Protein AF-A0AAW0UMK1-F1 (afdb_monomer)

Sequence (318 aa):
MIADVIRTCLGPRSMLKMLMDPMGGVVMTKDGNAILREITVQHPAAKHMIEIARTQDEEVGDGTSSVVILAGEMLAVAEQYLEQNMHLLIIIQAYRQALDHALEALKDTLRYLGSWATLRGLWEGWGGMERGCWRGKLQDTPADPLELPQIPGGAIEESCVLDGIMINKDVTHAKMSRKVDNPRIILLDCPLEYKKDESQTSVEMTAETDFTGLLQMEEEHVKELCADILALRSDVVITEKGVSDLAQHYLVKAGVTCLRRVKKSDNNRLARACGATICN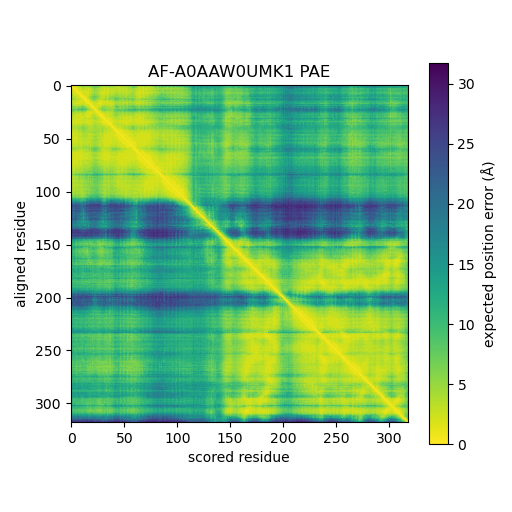HSEELKDSDVGTQAGLFKVKKIGDEYFTFITKCQDPKA

Solvent-accessible surface area (backbone atoms only — not comparable to full-atom values): 18330 Å² total; per-residue (Å²): 113,75,33,64,76,44,52,56,31,55,67,97,84,39,46,74,43,79,44,72,45,98,86,71,49,77,50,76,46,52,53,35,42,66,55,51,69,72,52,90,73,86,54,66,74,55,49,53,47,46,48,54,16,48,54,32,40,75,77,68,65,56,61,25,42,57,54,33,36,50,55,44,50,54,53,58,60,49,46,63,46,48,76,70,68,50,58,67,71,59,55,53,52,49,52,52,54,51,48,54,53,51,54,52,53,47,58,77,67,55,72,82,72,86,41,73,76,65,48,39,65,60,49,68,73,42,55,76,47,62,48,54,64,50,71,76,58,86,54,101,60,86,79,67,82,79,85,81,84,83,70,90,75,89,57,80,86,71,64,72,69,67,55,44,51,77,43,90,44,57,66,77,50,92,86,35,64,54,62,39,76,58,35,32,34,40,41,32,64,35,51,50,47,81,77,77,72,90,62,91,78,79,81,84,82,86,53,81,65,54,60,57,51,52,54,50,51,48,54,48,51,36,49,50,52,49,46,47,52,53,74,66,66,47,41,32,39,41,20,45,28,59,66,32,72,68,40,51,53,55,34,44,76,73,61,28,25,44,37,59,58,44,53,68,73,56,51,56,35,47,22,54,23,20,60,20,46,76,35,67,50,58,88,74,68,50,81,80,30,46,8,66,37,28,42,32,38,37,57,46,75,56,88,94,46,41,32,30,36,43,31,57,24,78,43,53,78,83

Foldseek 3Di:
DLLVVLVQLDDPNRDWDWDAAPVGDTDTDSQLLVVLVRDDDDDPVSVVLSVQLVVCCVPPVDCSSVRSNVVVVLVVVVVVVVVVVDDPVVSVVVVVVVVVVVVVVVVVVDDPPVDPVSCVVVLVVDDPAVNVVCVQPPDPDDQDDDDDDDDPDDDPVPDHDFLFDKDQFDWPDPLADQKDFQFWEAAEQDELFDDDDPPPPDDDDDDPVVVVVVVVVRLVSSVVLLVLVVVLVGQEYEYLAYHDPSNVVSCSVSNHTYTHNTHPVRSVRCCVQQVADYYHGSVPDDNNRIRRQFGMWHWDDDDNTIMITGGRGPRSSD

Secondary structure (DSSP, 8-state):
-HHHHHHTTSSTTPPPEEEE-TTS-EEEE--HHHHHHHS----HHHHHHHHHHHHHHHHTSS-HHHHHHHHHHHHHHHHHHHHTT--HHHHHHHHHHHHHHHHHHHHHH-----SHHHHHHHHHHS-HHHHHHHHT--SSS--PPPP----SSS-GGG----SEEEES---SSTTS-SEEES--EEEESS-BS-PPPSS-------SHHHHHHHHHHHHHHHHHHHHHHHHTT-SEEEESS-B-HHHHHHHHHHT-EEE-S--HHHHHHHHHHHTPPEESSSTT--TTSSB----EEEEEEETTEEEEEEE--S-TT-

Structure (mmCIF, N/CA/C/O backbone):
data_AF-A0AAW0UMK1-F1
#
_entry.id   AF-A0AAW0UMK1-F1
#
loop_
_atom_site.group_PDB
_atom_site.id
_atom_site.type_symbol
_atom_site.label_atom_id
_atom_site.label_alt_id
_atom_site.label_comp_id
_atom_site.label_asym_id
_atom_site.label_entity_id
_atom_site.label_seq_id
_atom_site.pdbx_PDB_ins_code
_atom_site.Cartn_x
_atom_site.Cartn_y
_atom_site.Cartn_z
_atom_site.occupancy
_atom_site.B_iso_or_equiv
_atom_site.auth_seq_id
_atom_site.auth_comp_id
_atom_site.auth_asym_id
_atom_site.auth_atom_id
_atom_site.pdbx_PDB_model_num
ATOM 1 N N . MET A 1 1 ? 24.242 -9.362 -23.234 1.00 73.12 1 MET A N 1
ATOM 2 C CA . MET A 1 1 ? 23.977 -8.186 -22.367 1.00 73.12 1 MET A CA 1
ATOM 3 C C . MET A 1 1 ? 22.755 -8.444 -21.485 1.00 73.12 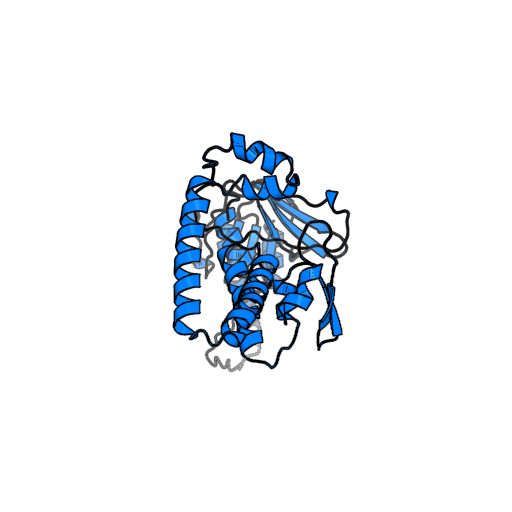1 MET A C 1
ATOM 5 O O . MET A 1 1 ? 21.947 -9.294 -21.828 1.00 73.12 1 MET A O 1
ATOM 9 N N . ILE A 1 2 ? 22.572 -7.712 -20.374 1.00 84.94 2 ILE A N 1
ATOM 10 C CA . ILE A 1 2 ? 21.335 -7.801 -19.558 1.00 84.94 2 ILE A CA 1
ATOM 11 C C . ILE A 1 2 ? 20.079 -7.511 -20.396 1.00 84.94 2 ILE A C 1
ATOM 13 O O . ILE A 1 2 ? 19.059 -8.171 -20.221 1.00 84.94 2 ILE A O 1
ATOM 17 N N . ALA A 1 3 ? 20.172 -6.567 -21.338 1.00 87.88 3 ALA A N 1
ATOM 18 C CA . ALA A 1 3 ? 19.076 -6.185 -22.227 1.00 87.88 3 ALA A CA 1
ATOM 19 C C . ALA A 1 3 ? 18.463 -7.372 -22.999 1.00 87.88 3 ALA A C 1
ATOM 21 O O . ALA A 1 3 ? 17.264 -7.377 -23.269 1.00 87.88 3 ALA A O 1
ATOM 22 N N . ASP A 1 4 ? 19.244 -8.414 -23.302 1.00 89.62 4 ASP A N 1
ATOM 23 C CA . ASP A 1 4 ? 18.756 -9.587 -24.036 1.00 89.62 4 ASP A CA 1
ATOM 24 C C . ASP A 1 4 ? 17.742 -10.407 -23.222 1.00 89.62 4 ASP A C 1
ATOM 26 O O . ASP A 1 4 ? 16.819 -10.992 -23.790 1.00 89.62 4 ASP A O 1
ATOM 30 N N . VAL A 1 5 ? 17.879 -10.421 -21.890 1.00 88.50 5 VAL A N 1
ATOM 31 C CA . VAL A 1 5 ? 17.021 -11.197 -20.977 1.00 88.50 5 VAL A CA 1
ATOM 32 C C . VAL A 1 5 ? 15.578 -10.693 -21.016 1.00 88.50 5 VAL A C 1
ATOM 34 O O . VAL A 1 5 ? 14.631 -11.486 -21.020 1.00 88.50 5 VAL A O 1
ATOM 37 N N . ILE A 1 6 ? 15.422 -9.371 -21.087 1.00 91.19 6 ILE A N 1
ATOM 38 C CA . ILE A 1 6 ? 14.132 -8.676 -21.081 1.00 91.19 6 ILE A CA 1
ATOM 39 C C . ILE A 1 6 ? 13.624 -8.333 -22.488 1.00 91.19 6 ILE A C 1
ATOM 41 O O . ILE A 1 6 ? 12.472 -7.933 -22.627 1.00 91.19 6 ILE A O 1
ATOM 45 N N . ARG A 1 7 ? 14.426 -8.520 -23.552 1.00 91.00 7 ARG A N 1
ATOM 46 C CA . ARG A 1 7 ? 14.023 -8.175 -24.931 1.00 91.00 7 ARG A CA 1
ATOM 47 C C . ARG A 1 7 ? 12.725 -8.865 -25.350 1.00 91.00 7 ARG A C 1
ATOM 49 O O . ARG A 1 7 ? 11.874 -8.255 -25.986 1.00 91.00 7 ARG A O 1
ATOM 56 N N . THR A 1 8 ? 12.533 -10.118 -24.942 1.00 91.38 8 THR A N 1
ATOM 57 C CA . THR A 1 8 ? 11.303 -10.882 -25.226 1.00 91.38 8 THR A CA 1
ATOM 58 C C . THR A 1 8 ? 10.080 -10.410 -24.431 1.00 91.38 8 THR A C 1
ATOM 60 O O . THR A 1 8 ? 8.976 -10.883 -24.686 1.00 91.38 8 THR A O 1
ATOM 63 N N . CYS A 1 9 ? 10.266 -9.535 -23.440 1.00 87.81 9 CYS A N 1
ATOM 64 C CA . CYS A 1 9 ? 9.200 -8.967 -22.613 1.00 87.81 9 CYS A CA 1
ATOM 65 C C . CYS A 1 9 ? 8.674 -7.636 -23.176 1.00 87.81 9 CYS A C 1
ATOM 67 O O . CYS A 1 9 ? 7.694 -7.101 -22.666 1.00 87.81 9 CYS A O 1
ATOM 69 N N . LEU A 1 10 ? 9.290 -7.105 -24.237 1.00 90.50 10 LEU A N 1
ATOM 70 C CA . LEU A 1 10 ? 8.873 -5.851 -24.852 1.00 90.50 10 LEU A CA 1
ATOM 71 C C . LEU A 1 10 ? 7.700 -6.057 -25.826 1.00 90.50 10 LEU A C 1
ATOM 73 O O . LEU A 1 10 ? 7.746 -6.909 -26.714 1.00 90.50 10 LEU A O 1
ATOM 77 N N . GLY A 1 11 ? 6.673 -5.214 -25.701 1.00 87.62 11 GLY A N 1
ATOM 78 C CA . GLY A 1 11 ? 5.562 -5.115 -26.651 1.00 87.62 11 GLY A CA 1
ATOM 79 C C . GLY A 1 11 ? 4.328 -5.974 -26.322 1.00 87.62 11 GLY A C 1
ATOM 80 O O . GLY A 1 11 ? 4.280 -6.672 -25.306 1.00 87.62 11 GLY A O 1
ATOM 81 N N . PRO A 1 12 ? 3.292 -5.929 -27.183 1.00 86.25 12 PRO A N 1
ATOM 82 C CA . PRO A 1 12 ? 1.992 -6.562 -26.926 1.00 86.25 12 PRO A CA 1
ATOM 83 C C . PRO A 1 12 ? 2.008 -8.093 -27.044 1.00 86.25 12 PRO A C 1
ATOM 85 O O . PRO A 1 12 ? 1.117 -8.757 -26.526 1.00 86.25 12 PRO A O 1
ATOM 88 N N . ARG A 1 13 ? 3.015 -8.665 -27.718 1.00 88.38 13 ARG A N 1
ATOM 89 C CA . ARG A 1 13 ? 3.253 -10.119 -27.814 1.00 88.38 13 ARG A CA 1
ATOM 90 C C . ARG A 1 13 ? 4.415 -10.559 -26.921 1.00 88.38 13 ARG A C 1
ATOM 92 O O . ARG A 1 13 ? 5.212 -11.411 -27.303 1.00 88.38 13 ARG A O 1
ATOM 99 N N . SER A 1 14 ? 4.541 -9.915 -25.769 1.00 90.25 14 SER A N 1
ATOM 100 C CA . SER A 1 14 ? 5.584 -10.207 -24.796 1.00 90.25 14 SER A CA 1
ATOM 101 C C . SER A 1 14 ? 5.394 -11.574 -24.145 1.00 90.25 14 SER A C 1
ATOM 103 O O . SER A 1 14 ? 4.278 -12.058 -23.953 1.00 90.25 14 SER A O 1
ATOM 105 N N . MET A 1 15 ? 6.516 -12.199 -23.803 1.00 90.75 15 MET A N 1
ATOM 106 C CA . MET A 1 15 ? 6.565 -13.458 -23.067 1.00 90.75 15 MET A CA 1
ATOM 107 C C . MET A 1 15 ? 6.667 -13.176 -21.566 1.00 90.75 15 MET A C 1
ATOM 109 O O . MET A 1 15 ? 7.439 -12.313 -21.149 1.00 90.75 15 MET A O 1
ATOM 113 N N . LEU A 1 16 ? 5.939 -13.941 -20.751 1.00 91.38 16 LEU A N 1
ATOM 114 C CA . LEU A 1 16 ? 6.091 -13.914 -19.296 1.00 91.38 16 LEU A CA 1
ATOM 115 C C . LEU A 1 16 ? 7.374 -14.639 -18.885 1.00 91.38 16 LEU A C 1
ATOM 117 O O . LEU A 1 16 ? 7.709 -15.693 -19.435 1.00 91.38 16 LEU A O 1
ATOM 121 N N . LYS A 1 17 ? 8.079 -14.093 -17.894 1.00 91.00 17 LYS A N 1
ATOM 122 C CA . LYS A 1 17 ? 9.220 -14.754 -17.262 1.00 91.00 17 LYS A CA 1
ATOM 123 C C . LYS A 1 17 ? 8.781 -15.314 -15.923 1.00 91.00 17 LYS A C 1
ATOM 125 O O . LYS A 1 17 ? 8.187 -14.600 -15.122 1.00 91.00 17 LYS A O 1
ATOM 130 N N . MET A 1 18 ? 9.072 -16.592 -15.714 1.00 92.75 18 MET A N 1
ATOM 131 C CA . MET A 1 18 ? 8.975 -17.238 -14.413 1.00 92.75 18 MET A CA 1
ATOM 132 C C . MET A 1 18 ? 10.363 -17.202 -13.779 1.00 92.75 18 MET A C 1
ATOM 134 O O . MET A 1 18 ? 11.325 -17.697 -14.367 1.00 92.75 18 MET A O 1
ATOM 138 N N . LEU A 1 19 ? 10.454 -16.581 -12.613 1.00 90.19 19 LEU A N 1
ATOM 139 C CA . LEU A 1 19 ? 11.661 -16.427 -11.818 1.00 90.19 19 LEU A CA 1
ATOM 140 C C . LEU A 1 19 ? 11.461 -17.166 -10.500 1.00 90.19 19 LEU A C 1
ATOM 142 O O . LEU A 1 19 ? 10.337 -17.270 -10.005 1.00 90.19 19 LEU A O 1
ATOM 146 N N . MET A 1 20 ? 12.549 -17.711 -9.972 1.00 88.31 20 MET A N 1
ATOM 147 C CA . MET A 1 20 ? 12.557 -18.395 -8.689 1.00 88.31 20 MET A CA 1
ATOM 148 C C . MET A 1 20 ? 13.447 -17.612 -7.739 1.00 88.31 20 MET A C 1
ATOM 150 O O . MET A 1 20 ? 14.633 -17.427 -8.020 1.00 88.31 20 MET A O 1
ATOM 154 N N . ASP A 1 21 ? 12.874 -17.184 -6.624 1.00 84.88 21 ASP A N 1
ATOM 155 C CA . ASP A 1 21 ? 13.602 -16.459 -5.597 1.00 84.88 21 ASP A CA 1
ATOM 156 C C . ASP A 1 21 ? 14.524 -17.420 -4.838 1.00 84.88 21 ASP A C 1
ATOM 158 O O . ASP A 1 21 ? 14.208 -18.607 -4.692 1.00 84.88 21 ASP A O 1
ATOM 162 N N . PRO A 1 22 ? 15.621 -16.926 -4.239 1.00 83.62 22 PRO A N 1
ATOM 163 C CA . PRO A 1 22 ? 16.488 -17.743 -3.389 1.00 83.62 22 PRO A CA 1
ATOM 164 C C . PRO A 1 22 ? 15.755 -18.397 -2.207 1.00 83.62 22 PRO A C 1
ATOM 166 O O . PRO A 1 22 ? 16.209 -19.410 -1.681 1.00 83.62 22 PRO A O 1
ATOM 169 N N . MET A 1 23 ? 14.620 -17.826 -1.787 1.00 87.44 23 MET A N 1
ATOM 170 C CA . MET A 1 23 ? 13.769 -18.354 -0.715 1.00 87.44 23 MET A CA 1
ATOM 171 C C . MET A 1 23 ? 12.723 -19.374 -1.206 1.00 87.44 23 MET A C 1
ATOM 173 O O . MET A 1 23 ? 11.918 -19.848 -0.409 1.00 87.44 23 MET A O 1
ATOM 177 N N . GLY A 1 24 ? 12.723 -19.720 -2.499 1.00 85.31 24 GLY A N 1
ATOM 178 C CA . GLY A 1 24 ? 11.797 -20.683 -3.103 1.00 85.31 24 GLY A CA 1
ATOM 179 C C . GLY A 1 24 ? 10.452 -20.100 -3.552 1.00 85.31 24 GLY A C 1
ATOM 180 O O . GLY A 1 24 ? 9.572 -20.858 -3.958 1.00 85.31 24 GLY A O 1
ATOM 181 N N . GLY A 1 25 ? 10.280 -18.775 -3.493 1.00 88.12 25 GLY A N 1
ATOM 182 C CA . GLY A 1 25 ? 9.147 -18.080 -4.107 1.00 88.12 25 GLY A CA 1
ATOM 183 C C . GLY A 1 25 ? 9.198 -18.173 -5.633 1.00 88.12 25 GLY A C 1
ATOM 184 O O . GLY A 1 25 ? 10.278 -18.258 -6.215 1.00 88.12 25 GLY A O 1
ATOM 185 N N . VAL A 1 26 ? 8.036 -18.182 -6.290 1.00 90.38 26 VAL A N 1
ATOM 186 C CA . VAL A 1 26 ? 7.943 -18.142 -7.756 1.00 90.38 26 VAL A CA 1
ATOM 187 C C . VAL A 1 26 ? 7.251 -16.850 -8.164 1.00 90.38 26 VAL A C 1
ATOM 189 O O . VAL A 1 26 ? 6.087 -16.637 -7.828 1.00 90.38 26 VAL A O 1
ATOM 192 N N . VAL A 1 27 ? 7.954 -16.012 -8.922 1.00 87.75 27 VAL A N 1
ATOM 193 C CA . VAL A 1 27 ? 7.432 -14.754 -9.460 1.00 87.75 27 VAL A CA 1
ATOM 194 C C . VAL A 1 27 ? 7.244 -14.909 -10.964 1.00 87.75 27 VAL A C 1
ATOM 196 O O . VAL A 1 27 ? 8.182 -15.223 -11.694 1.00 87.75 27 VAL A O 1
ATOM 199 N N . MET A 1 28 ? 6.022 -14.696 -11.451 1.00 90.38 28 MET A N 1
ATOM 200 C CA . MET A 1 28 ? 5.726 -14.657 -12.884 1.00 90.38 28 MET A CA 1
ATOM 201 C C . MET A 1 28 ? 5.341 -13.244 -13.290 1.00 90.38 28 MET A C 1
ATOM 203 O O . MET A 1 28 ? 4.296 -12.746 -12.879 1.00 90.38 28 MET A O 1
ATOM 207 N N . THR A 1 29 ? 6.161 -12.594 -14.111 1.00 90.19 29 THR A N 1
ATOM 208 C CA . THR A 1 29 ? 5.878 -11.225 -14.553 1.00 90.19 29 THR A CA 1
ATOM 209 C C . THR A 1 29 ? 6.433 -10.934 -15.945 1.00 90.19 29 THR A C 1
ATOM 211 O O . THR A 1 29 ? 7.299 -11.641 -16.466 1.00 90.19 29 THR A O 1
ATOM 214 N N . LYS A 1 30 ? 5.873 -9.897 -16.571 1.00 88.50 30 LYS A N 1
ATOM 215 C CA . LYS A 1 30 ? 6.373 -9.278 -17.807 1.00 88.50 30 LYS A CA 1
ATOM 216 C C . LYS A 1 30 ? 7.069 -7.943 -17.543 1.00 88.50 30 LYS A C 1
ATOM 218 O O . LYS A 1 30 ? 7.660 -7.396 -18.467 1.00 88.50 30 LYS A O 1
ATOM 223 N N . ASP A 1 31 ? 6.968 -7.408 -16.325 1.00 89.69 31 ASP A N 1
ATOM 224 C CA . ASP A 1 31 ? 7.603 -6.138 -15.988 1.00 89.69 31 ASP A CA 1
ATOM 225 C C . ASP A 1 31 ? 9.126 -6.302 -15.935 1.00 89.69 31 ASP A C 1
ATOM 227 O O . ASP A 1 31 ? 9.660 -7.133 -15.198 1.00 89.69 31 ASP A O 1
ATOM 231 N N . GLY A 1 32 ? 9.817 -5.493 -16.737 1.00 88.25 32 GLY A N 1
ATOM 232 C CA . GLY A 1 32 ? 11.267 -5.517 -16.855 1.00 88.25 32 GLY A CA 1
ATOM 233 C C . GLY A 1 32 ? 11.962 -5.151 -15.549 1.00 88.25 32 GLY A C 1
ATOM 234 O O . GLY A 1 32 ? 12.945 -5.795 -15.199 1.00 88.25 32 GLY A O 1
ATOM 235 N N . ASN A 1 33 ? 11.448 -4.172 -14.801 1.00 90.12 33 ASN A N 1
ATOM 236 C CA . ASN A 1 33 ? 12.055 -3.754 -13.536 1.00 90.12 33 ASN A CA 1
ATOM 237 C C . ASN A 1 33 ? 11.905 -4.845 -12.463 1.00 90.12 33 ASN A C 1
ATOM 239 O O . ASN A 1 33 ? 12.908 -5.230 -11.866 1.00 90.12 33 ASN A O 1
ATOM 243 N N . ALA A 1 34 ? 10.712 -5.427 -12.295 1.00 89.50 34 ALA A N 1
ATOM 244 C CA . ALA A 1 34 ? 10.519 -6.585 -11.419 1.00 89.50 34 ALA A CA 1
ATOM 245 C C . ALA A 1 34 ? 11.433 -7.768 -11.794 1.00 89.50 34 ALA A C 1
ATOM 247 O O . ALA A 1 34 ? 12.089 -8.331 -10.923 1.00 89.50 34 ALA A O 1
ATOM 248 N N . ILE A 1 35 ? 11.558 -8.103 -13.088 1.00 91.19 35 ILE A N 1
ATOM 249 C CA . ILE A 1 35 ? 12.456 -9.181 -13.545 1.00 91.19 35 ILE A CA 1
ATOM 250 C C . ILE A 1 35 ? 13.909 -8.896 -13.161 1.00 91.19 35 ILE A C 1
ATOM 252 O O . ILE A 1 35 ? 14.612 -9.774 -12.668 1.00 91.19 35 ILE A O 1
ATOM 256 N N . LEU A 1 36 ? 14.380 -7.676 -13.417 1.00 90.31 36 LEU A N 1
ATOM 257 C CA . LEU A 1 36 ? 15.773 -7.296 -13.197 1.00 90.31 36 LEU A CA 1
ATOM 258 C C . LEU A 1 36 ? 16.149 -7.198 -11.715 1.00 90.31 36 LEU A C 1
ATOM 260 O O . LEU A 1 36 ? 17.324 -7.369 -11.397 1.00 90.31 36 LEU A O 1
ATOM 264 N N . ARG A 1 37 ? 15.183 -6.949 -10.823 1.00 88.44 37 ARG A N 1
ATOM 265 C CA . ARG A 1 37 ? 15.403 -6.918 -9.368 1.00 88.44 37 ARG A CA 1
ATOM 266 C C . ARG A 1 37 ? 15.673 -8.303 -8.784 1.00 88.44 37 ARG A C 1
ATOM 268 O O . ARG A 1 37 ? 16.528 -8.413 -7.910 1.00 88.44 37 ARG A O 1
ATOM 275 N N . GLU A 1 38 ? 15.016 -9.339 -9.300 1.00 88.12 38 GLU A N 1
ATOM 276 C CA . GLU A 1 38 ? 15.211 -10.713 -8.810 1.00 88.12 38 GLU A CA 1
ATOM 277 C C . GLU A 1 38 ? 16.490 -11.372 -9.348 1.00 88.12 38 GLU A C 1
ATOM 279 O O . GLU A 1 38 ? 17.023 -12.319 -8.766 1.00 88.12 38 GLU A O 1
ATOM 284 N N . ILE A 1 39 ? 17.032 -10.880 -10.467 1.00 86.81 39 ILE A N 1
ATOM 285 C CA . ILE A 1 39 ? 18.253 -11.439 -11.051 1.00 86.81 39 ILE A CA 1
ATOM 286 C C . ILE A 1 39 ? 19.478 -10.921 -10.291 1.00 86.81 39 ILE A C 1
ATOM 288 O O . ILE A 1 39 ? 19.857 -9.753 -10.371 1.00 86.81 39 ILE A O 1
ATOM 292 N N . THR A 1 40 ? 20.199 -11.828 -9.633 1.00 86.31 40 THR A N 1
ATOM 293 C CA . THR A 1 40 ? 21.473 -11.501 -8.985 1.00 86.31 40 THR A CA 1
ATOM 294 C C . THR A 1 40 ? 22.581 -11.319 -10.023 1.00 86.31 40 THR A C 1
ATOM 296 O O . THR A 1 40 ? 23.060 -12.296 -10.606 1.00 86.31 40 THR A O 1
ATOM 299 N N . VAL A 1 41 ? 23.036 -10.082 -10.239 1.00 88.88 41 VAL A N 1
ATOM 300 C CA . VAL A 1 41 ? 24.123 -9.789 -11.187 1.00 88.88 41 VAL A CA 1
ATOM 301 C C . VAL A 1 41 ? 25.395 -9.319 -10.483 1.00 88.88 41 VAL A C 1
ATOM 303 O O . VAL A 1 41 ? 25.376 -8.419 -9.645 1.00 88.88 41 VAL A O 1
ATOM 306 N N . GLN A 1 42 ? 26.532 -9.910 -10.860 1.00 90.38 42 GLN A N 1
ATOM 307 C CA . GLN A 1 42 ? 27.846 -9.579 -10.294 1.00 90.38 42 GLN A CA 1
ATOM 308 C C . GLN A 1 42 ? 28.536 -8.410 -11.015 1.00 90.38 42 GLN A C 1
ATOM 310 O O . GLN A 1 42 ? 29.202 -7.594 -10.380 1.00 90.38 42 GLN A O 1
ATOM 315 N N . HIS A 1 43 ? 28.363 -8.298 -12.335 1.00 92.31 43 HIS A N 1
ATOM 316 C CA . HIS A 1 43 ? 29.111 -7.348 -13.160 1.00 92.31 43 HIS A CA 1
ATOM 317 C C . HIS A 1 43 ? 28.667 -5.879 -12.935 1.00 92.31 43 HIS A C 1
ATOM 319 O O . HIS A 1 43 ? 27.479 -5.586 -13.092 1.00 92.31 43 HIS A O 1
ATOM 325 N N . PRO A 1 44 ? 29.582 -4.924 -12.656 1.00 92.69 44 PRO A N 1
ATOM 326 C CA . PRO A 1 44 ? 29.232 -3.533 -12.327 1.00 92.69 44 PRO A CA 1
ATOM 327 C C . PRO A 1 44 ? 28.431 -2.793 -13.406 1.00 92.69 44 PRO A C 1
ATOM 329 O O . PRO A 1 44 ? 27.396 -2.209 -13.105 1.00 92.69 44 PRO A O 1
ATOM 332 N N . ALA A 1 45 ? 28.837 -2.881 -14.680 1.00 90.31 45 ALA A N 1
ATOM 333 C CA . ALA A 1 45 ? 28.096 -2.242 -15.780 1.00 90.31 45 ALA A CA 1
ATOM 334 C C . ALA A 1 45 ? 26.647 -2.745 -15.879 1.00 90.31 45 ALA A C 1
ATOM 336 O O . ALA A 1 45 ? 25.737 -2.031 -16.279 1.00 90.31 45 ALA A O 1
ATOM 337 N N . ALA A 1 46 ? 26.435 -3.990 -15.473 1.00 90.19 46 ALA A N 1
ATOM 338 C CA . ALA A 1 46 ? 25.149 -4.642 -15.509 1.00 90.19 46 ALA A CA 1
ATOM 339 C C . ALA A 1 46 ? 24.268 -4.153 -14.335 1.00 90.19 46 ALA A C 1
ATOM 341 O O . ALA A 1 46 ? 23.081 -3.911 -14.520 1.00 90.19 46 ALA A O 1
ATOM 342 N N . LYS A 1 47 ? 24.862 -3.881 -13.163 1.00 92.06 47 LYS A N 1
ATOM 343 C CA . LYS A 1 47 ? 24.174 -3.207 -12.047 1.00 92.06 47 LYS A CA 1
ATOM 344 C C . LYS A 1 47 ? 23.696 -1.803 -12.428 1.00 92.06 47 LYS A C 1
ATOM 346 O O . LYS A 1 47 ? 22.563 -1.461 -12.113 1.00 92.06 47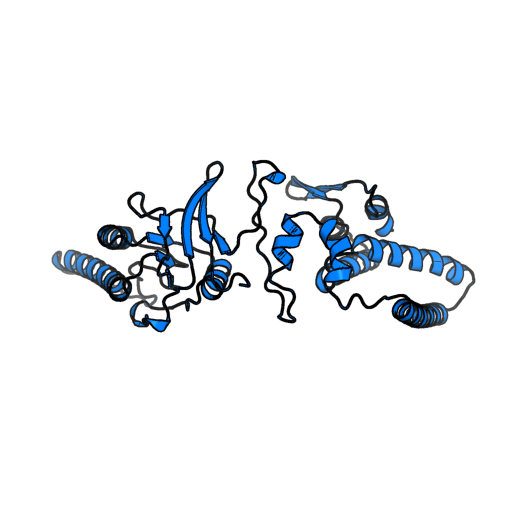 LYS A O 1
ATOM 351 N N . HIS A 1 48 ? 24.497 -1.038 -13.174 1.00 91.88 48 HIS A N 1
ATOM 352 C CA . HIS A 1 48 ? 24.066 0.271 -13.682 1.00 91.88 48 HIS A CA 1
ATOM 353 C C . HIS A 1 48 ? 22.867 0.171 -14.637 1.00 91.88 48 HIS A C 1
ATOM 355 O O . HIS A 1 48 ? 21.965 0.997 -14.570 1.00 91.88 48 HIS A O 1
ATOM 361 N N . MET A 1 49 ? 22.794 -0.868 -15.476 1.00 90.31 49 MET A N 1
ATOM 362 C CA . MET A 1 49 ? 21.621 -1.092 -16.336 1.00 90.31 49 MET A CA 1
ATOM 363 C C . MET A 1 49 ? 20.342 -1.380 -15.532 1.00 90.31 49 MET A C 1
ATOM 365 O O . MET A 1 49 ? 19.266 -0.937 -15.922 1.00 90.31 49 MET A O 1
ATOM 369 N N . ILE A 1 50 ? 20.450 -2.102 -14.410 1.00 92.12 50 ILE A N 1
ATOM 370 C CA . ILE A 1 50 ? 19.318 -2.360 -13.500 1.00 92.12 50 ILE A CA 1
ATOM 371 C C . ILE A 1 50 ? 18.884 -1.063 -12.806 1.00 92.12 50 ILE A C 1
ATOM 373 O O . ILE A 1 50 ? 17.693 -0.805 -12.656 1.00 92.12 50 ILE A O 1
ATOM 377 N N . GLU A 1 51 ? 19.842 -0.220 -12.425 1.00 91.62 51 GLU A N 1
ATOM 378 C CA . GLU A 1 51 ? 19.567 1.076 -11.807 1.00 91.62 51 GLU A CA 1
ATOM 379 C C . GLU A 1 51 ? 18.787 2.014 -12.740 1.00 91.62 51 GLU A C 1
ATOM 381 O O . GLU A 1 51 ? 17.829 2.631 -12.286 1.00 91.62 51 GLU A O 1
ATOM 386 N N . ILE A 1 52 ? 19.103 2.035 -14.043 1.00 91.88 52 ILE A N 1
ATOM 387 C CA . ILE A 1 52 ? 18.332 2.784 -15.055 1.00 91.88 52 ILE A CA 1
ATOM 388 C C . ILE A 1 52 ? 16.864 2.323 -15.091 1.00 91.88 52 ILE A C 1
ATOM 390 O O . ILE A 1 52 ? 15.948 3.141 -15.189 1.00 91.88 52 ILE A O 1
ATOM 394 N N . ALA A 1 53 ? 16.625 1.010 -14.997 1.00 92.50 53 ALA A N 1
ATOM 395 C CA . ALA A 1 53 ? 15.270 0.459 -14.958 1.00 92.50 53 ALA A CA 1
ATOM 396 C C . ALA A 1 53 ? 14.509 0.926 -13.709 1.00 92.50 53 ALA A C 1
ATOM 398 O O . ALA A 1 53 ? 13.338 1.287 -13.803 1.00 92.50 53 ALA A O 1
ATOM 399 N N . ARG A 1 54 ? 15.191 0.951 -12.555 1.00 92.69 54 ARG A N 1
ATOM 400 C CA . ARG A 1 54 ? 14.623 1.410 -11.283 1.00 92.69 54 ARG A CA 1
ATOM 401 C C . ARG A 1 54 ? 14.281 2.898 -11.320 1.00 92.69 54 ARG A C 1
ATOM 403 O O . ARG A 1 54 ? 13.186 3.258 -10.916 1.00 92.69 54 ARG A O 1
ATOM 410 N N . THR A 1 55 ? 15.173 3.747 -11.830 1.00 93.00 55 THR A N 1
ATOM 411 C CA . THR A 1 55 ? 14.903 5.193 -11.924 1.00 93.00 55 THR A CA 1
ATOM 412 C C . THR A 1 55 ? 13.720 5.489 -12.843 1.00 93.00 55 THR A C 1
ATOM 414 O O . THR A 1 55 ? 12.917 6.364 -12.555 1.00 93.00 55 THR A O 1
ATOM 417 N N . GLN A 1 56 ? 13.569 4.730 -13.932 1.00 91.62 56 GLN A N 1
ATOM 418 C CA . GLN A 1 56 ? 12.429 4.884 -14.839 1.00 91.62 56 GLN A CA 1
ATOM 419 C C . GLN A 1 56 ? 11.098 4.488 -14.175 1.00 91.62 56 GLN A C 1
ATOM 421 O O . GLN A 1 56 ? 10.074 5.133 -14.398 1.00 91.62 56 GLN A O 1
ATOM 426 N N . ASP A 1 57 ? 11.119 3.428 -13.368 1.00 89.94 57 ASP A N 1
ATOM 427 C CA . ASP A 1 57 ? 9.970 2.951 -12.594 1.00 89.94 57 ASP A CA 1
ATOM 428 C C . ASP A 1 57 ? 9.523 3.975 -11.537 1.00 89.94 57 ASP A C 1
ATOM 430 O O . ASP A 1 57 ? 8.332 4.218 -11.381 1.00 89.94 57 ASP A O 1
ATOM 434 N N . GLU A 1 58 ? 10.469 4.626 -10.859 1.00 87.62 58 GLU A N 1
ATOM 435 C CA . GLU A 1 58 ? 10.178 5.641 -9.836 1.00 87.62 58 GLU A CA 1
ATOM 436 C C . GLU A 1 58 ? 9.618 6.946 -10.431 1.00 87.62 58 GLU A C 1
ATOM 438 O O . GLU A 1 58 ? 8.694 7.526 -9.864 1.00 87.62 58 GLU A O 1
ATOM 443 N N . GLU A 1 59 ? 10.143 7.398 -11.575 1.00 85.38 59 GLU A N 1
ATOM 444 C CA . GLU A 1 59 ? 9.751 8.678 -12.187 1.00 85.38 59 GLU A CA 1
ATOM 445 C C . GLU A 1 59 ? 8.475 8.588 -13.035 1.00 85.38 59 GLU A C 1
ATOM 447 O O . GLU A 1 59 ? 7.654 9.505 -13.044 1.00 85.38 59 GLU A O 1
ATOM 452 N N . VAL A 1 60 ? 8.313 7.499 -13.794 1.00 85.06 60 VAL A N 1
ATOM 453 C CA . VAL A 1 60 ? 7.234 7.364 -14.790 1.00 85.06 60 VAL A CA 1
ATOM 454 C C . VAL A 1 60 ? 6.332 6.167 -14.501 1.00 85.06 60 VAL A C 1
ATOM 456 O O . VAL A 1 60 ? 5.152 6.200 -14.847 1.00 85.06 60 VAL A O 1
ATOM 459 N N . GLY A 1 61 ? 6.861 5.103 -13.891 1.00 83.31 61 GLY A N 1
ATOM 460 C CA . GLY A 1 61 ? 6.122 3.860 -13.632 1.00 83.31 61 GLY A CA 1
ATOM 461 C C . GLY A 1 61 ? 5.852 2.995 -14.870 1.00 83.31 61 GLY A C 1
ATOM 462 O O . GLY A 1 61 ? 5.199 1.961 -14.762 1.00 83.31 61 GLY A O 1
ATOM 463 N N . ASP A 1 62 ? 6.345 3.389 -16.050 1.00 86.50 62 ASP A N 1
ATOM 464 C CA . ASP A 1 62 ? 6.258 2.620 -17.298 1.00 86.50 62 ASP A CA 1
ATOM 465 C C . ASP A 1 62 ? 7.517 2.836 -18.163 1.00 86.50 62 ASP A C 1
ATOM 467 O O . ASP A 1 62 ? 8.328 3.738 -17.931 1.00 86.50 62 ASP A O 1
ATOM 471 N N . GLY A 1 63 ? 7.711 1.990 -19.176 1.00 89.19 63 GLY A N 1
ATOM 472 C CA . GLY A 1 63 ? 8.845 2.055 -20.100 1.00 89.19 63 GLY A CA 1
ATOM 473 C C . GLY A 1 63 ? 10.131 1.418 -19.565 1.00 89.19 63 GLY A C 1
ATOM 474 O O . GLY A 1 63 ? 11.176 1.523 -20.209 1.00 89.19 63 GLY A O 1
ATOM 475 N N . THR A 1 64 ? 10.059 0.707 -18.435 1.00 92.00 64 THR A N 1
ATOM 476 C CA . THR A 1 64 ? 11.197 0.042 -17.768 1.00 92.00 64 THR A CA 1
ATOM 477 C C . THR A 1 64 ? 11.939 -0.921 -18.699 1.00 92.00 64 THR A C 1
ATOM 479 O O . THR A 1 64 ? 13.167 -0.930 -18.760 1.00 92.00 64 THR A O 1
ATOM 482 N N . SER A 1 65 ? 11.208 -1.705 -19.495 1.00 91.81 65 SER A N 1
ATOM 483 C CA . SER A 1 65 ? 11.814 -2.632 -20.462 1.00 91.81 65 SER A CA 1
ATOM 484 C C . SER A 1 65 ? 12.436 -1.893 -21.648 1.00 91.81 65 SER A C 1
ATOM 486 O O . SER A 1 65 ? 13.535 -2.229 -22.088 1.00 91.81 65 SER A O 1
ATOM 488 N N . SER A 1 66 ? 11.749 -0.865 -22.152 1.00 92.56 66 SER A N 1
ATOM 489 C CA . SER A 1 66 ? 12.183 -0.082 -23.312 1.00 92.56 66 SER A CA 1
ATOM 490 C C . SER A 1 66 ? 13.497 0.644 -23.043 1.00 92.56 66 SER A C 1
ATOM 492 O O . SER A 1 66 ? 14.396 0.588 -23.879 1.00 92.56 66 SER A O 1
ATOM 494 N N . VAL A 1 67 ? 13.636 1.282 -21.874 1.00 93.25 67 VAL A N 1
ATOM 495 C CA . VAL A 1 67 ? 14.829 2.075 -21.540 1.00 93.25 67 VAL A CA 1
ATOM 496 C C . VAL A 1 67 ? 16.080 1.201 -21.438 1.00 93.25 67 VAL A C 1
ATOM 498 O O . VAL A 1 67 ? 17.136 1.561 -21.954 1.00 93.25 67 VAL A O 1
ATOM 501 N N . VAL A 1 68 ? 15.958 0.006 -20.856 1.00 93.06 68 VAL A N 1
ATOM 502 C CA . VAL A 1 68 ? 17.084 -0.924 -20.704 1.00 93.06 68 VAL A CA 1
ATOM 503 C C . VAL A 1 68 ? 17.487 -1.527 -22.050 1.00 93.06 68 VAL A C 1
ATOM 505 O O . VAL A 1 68 ? 18.679 -1.670 -22.325 1.00 93.06 68 VAL A O 1
ATOM 508 N N . ILE A 1 69 ? 16.516 -1.862 -22.909 1.00 93.81 69 ILE A N 1
ATOM 509 C CA . ILE A 1 69 ? 16.796 -2.367 -24.261 1.00 93.81 69 ILE A CA 1
ATOM 510 C C . ILE A 1 69 ? 17.466 -1.281 -25.103 1.00 93.81 69 ILE A C 1
ATOM 512 O O . ILE A 1 69 ? 18.483 -1.556 -25.733 1.00 93.81 69 ILE A O 1
ATOM 516 N N . LEU A 1 70 ? 16.950 -0.050 -25.061 1.00 93.69 70 LEU A N 1
ATOM 517 C CA . LEU A 1 70 ? 17.522 1.085 -25.782 1.00 93.69 70 LEU A CA 1
ATOM 518 C C . LEU A 1 70 ? 18.960 1.366 -25.335 1.00 93.69 70 LEU A C 1
ATOM 520 O O . LEU A 1 70 ? 19.842 1.500 -26.177 1.00 93.69 70 LEU A O 1
ATOM 524 N N . ALA A 1 71 ? 19.218 1.392 -24.025 1.00 93.06 71 ALA A N 1
ATOM 525 C CA . ALA A 1 71 ? 20.564 1.587 -23.494 1.00 93.06 71 ALA A CA 1
ATOM 526 C C . ALA A 1 71 ? 21.529 0.469 -23.934 1.00 93.06 71 ALA A C 1
ATOM 528 O O . ALA A 1 71 ? 22.675 0.747 -24.286 1.00 93.06 71 ALA A O 1
ATOM 529 N N . GLY A 1 72 ? 21.066 -0.786 -23.972 1.00 93.25 72 GLY A N 1
ATOM 530 C CA . GLY A 1 72 ? 21.857 -1.909 -24.481 1.00 93.25 72 GLY A CA 1
ATOM 531 C C . GLY A 1 72 ? 22.189 -1.761 -25.966 1.00 93.25 72 GLY A C 1
ATOM 532 O O . GLY A 1 72 ? 23.336 -1.955 -26.360 1.00 93.25 72 GLY A O 1
ATOM 533 N N . GLU A 1 73 ? 21.211 -1.351 -26.772 1.00 93.62 73 GLU A N 1
ATOM 534 C CA . GLU A 1 73 ? 21.386 -1.168 -28.213 1.00 93.62 73 GLU A CA 1
ATOM 535 C C . GLU A 1 73 ? 22.313 0.013 -28.537 1.00 93.62 73 GLU A C 1
ATOM 537 O O . GLU A 1 73 ? 23.176 -0.100 -29.403 1.00 93.62 73 GLU A O 1
ATOM 542 N N . MET A 1 74 ? 22.214 1.125 -27.796 1.00 93.00 74 MET A N 1
ATOM 543 C CA . MET A 1 74 ? 23.138 2.258 -27.940 1.00 93.00 74 MET A CA 1
ATOM 544 C C . MET A 1 74 ? 24.589 1.846 -27.667 1.00 93.00 74 MET A C 1
ATOM 546 O O . MET A 1 74 ? 25.493 2.272 -28.381 1.00 93.00 74 MET A O 1
ATOM 550 N N . LEU A 1 75 ? 24.823 0.995 -26.662 1.00 92.56 75 LEU A N 1
ATOM 551 C CA . LEU A 1 75 ? 26.156 0.464 -26.374 1.00 92.56 75 LEU A CA 1
ATOM 552 C C . LEU A 1 75 ? 26.651 -0.487 -27.474 1.00 92.56 75 LEU A C 1
ATOM 554 O O . LEU A 1 75 ? 27.821 -0.417 -27.841 1.00 92.56 75 LEU A O 1
ATOM 558 N N . ALA A 1 76 ? 25.775 -1.333 -28.024 1.00 92.62 76 ALA A N 1
ATOM 559 C CA . ALA A 1 76 ? 26.117 -2.233 -29.127 1.00 92.62 76 ALA A CA 1
ATOM 560 C C . ALA A 1 76 ? 26.474 -1.463 -30.413 1.00 92.62 76 ALA A C 1
ATOM 562 O O . ALA A 1 76 ? 27.439 -1.791 -31.096 1.00 92.62 76 ALA A O 1
ATOM 563 N N . VAL A 1 77 ? 25.746 -0.387 -30.725 1.00 92.81 77 VAL A N 1
ATOM 564 C CA . VAL A 1 77 ? 26.067 0.487 -31.866 1.00 92.81 77 VAL A CA 1
ATOM 565 C C . VAL A 1 77 ? 27.373 1.256 -31.627 1.00 92.81 77 VAL A C 1
ATOM 567 O O . VAL A 1 77 ? 28.143 1.462 -32.565 1.00 92.81 77 VAL A O 1
ATOM 570 N N . ALA A 1 78 ? 27.658 1.662 -30.384 1.00 93.44 78 ALA A N 1
ATOM 571 C CA . ALA A 1 78 ? 28.904 2.347 -30.036 1.00 93.44 78 ALA A CA 1
ATOM 572 C C . ALA A 1 78 ? 30.156 1.483 -30.280 1.00 93.44 78 ALA A C 1
ATOM 574 O O . ALA A 1 78 ? 31.210 2.025 -30.616 1.00 93.44 78 ALA A O 1
ATOM 575 N N . GLU A 1 79 ? 30.041 0.158 -30.150 1.00 93.12 79 GLU A N 1
ATOM 576 C CA . GLU A 1 79 ? 31.137 -0.799 -30.345 1.00 93.12 79 GLU A CA 1
ATOM 577 C C . GLU A 1 79 ? 31.776 -0.679 -31.736 1.00 93.12 79 GLU A C 1
ATOM 579 O O . GLU A 1 79 ? 32.997 -0.582 -31.842 1.00 93.12 79 GLU A O 1
ATOM 584 N N . GLN A 1 80 ? 30.969 -0.539 -32.793 1.00 94.69 80 GLN A N 1
ATOM 585 C CA . GLN A 1 80 ? 31.460 -0.396 -34.173 1.00 94.69 80 GLN A CA 1
ATOM 586 C C . GLN A 1 80 ? 32.356 0.838 -34.359 1.00 94.69 80 GLN A C 1
ATOM 588 O O . GLN A 1 80 ? 33.329 0.814 -35.111 1.00 94.69 80 GLN A O 1
ATOM 593 N N . TYR A 1 81 ? 32.047 1.936 -33.667 1.00 93.56 81 TYR A N 1
ATOM 594 C CA . TYR A 1 81 ? 32.851 3.156 -33.734 1.00 93.56 81 TYR A CA 1
ATOM 595 C C . TYR A 1 81 ? 34.152 3.030 -32.940 1.00 93.56 81 TYR A C 1
ATOM 597 O O . TYR A 1 81 ? 35.174 3.596 -33.335 1.00 93.56 81 TYR A O 1
ATOM 605 N N . LEU A 1 82 ? 34.135 2.266 -31.845 1.00 92.81 82 LEU A N 1
ATOM 606 C CA . LEU A 1 82 ? 35.342 1.942 -31.089 1.00 92.81 82 LEU A CA 1
ATOM 607 C C . LEU A 1 82 ? 36.285 1.053 -31.912 1.00 92.81 82 LEU A C 1
ATOM 609 O O . LEU A 1 82 ? 37.486 1.315 -31.932 1.00 92.81 82 LEU A O 1
ATOM 613 N N . GLU A 1 83 ? 35.755 0.076 -32.655 1.00 94.88 83 GLU A N 1
ATOM 614 C CA . GLU A 1 83 ? 36.536 -0.755 -33.588 1.00 94.88 83 GLU A CA 1
ATOM 615 C C . GLU A 1 83 ? 37.199 0.076 -34.698 1.00 94.88 83 GLU A C 1
ATOM 617 O O . GLU A 1 83 ? 38.306 -0.229 -35.143 1.00 94.88 83 GLU A O 1
ATOM 622 N N . GLN A 1 84 ? 36.562 1.176 -35.106 1.00 94.81 84 GLN A N 1
ATOM 623 C CA . GLN A 1 84 ? 37.112 2.147 -36.058 1.00 94.81 84 GLN A CA 1
ATOM 624 C C . GLN A 1 84 ? 38.115 3.136 -35.427 1.00 94.81 84 GLN A C 1
ATOM 626 O O . GLN A 1 84 ? 38.504 4.109 -36.073 1.00 94.81 84 GLN A O 1
ATOM 631 N N . ASN A 1 85 ? 38.560 2.903 -34.186 1.00 93.31 85 ASN A N 1
ATOM 632 C CA . ASN A 1 85 ? 39.464 3.774 -33.423 1.00 93.31 85 ASN A CA 1
ATOM 633 C C . ASN A 1 85 ? 38.934 5.203 -33.193 1.00 93.31 85 ASN A C 1
ATOM 635 O O . ASN A 1 85 ? 39.721 6.139 -33.022 1.00 93.31 85 ASN A O 1
ATOM 639 N N . MET A 1 86 ? 37.611 5.407 -33.150 1.00 94.31 86 MET A N 1
ATOM 640 C CA . MET A 1 86 ? 37.069 6.692 -32.704 1.00 94.31 86 MET A CA 1
ATOM 641 C C . MET A 1 86 ? 37.266 6.874 -31.198 1.00 94.31 86 MET A C 1
ATOM 643 O O . MET A 1 86 ? 37.015 5.978 -30.393 1.00 94.31 86 MET A O 1
ATOM 647 N N . HIS A 1 87 ? 37.681 8.075 -30.798 1.00 94.62 87 HIS A N 1
ATOM 648 C CA . HIS A 1 87 ? 37.893 8.388 -29.389 1.00 94.62 87 HIS A CA 1
ATOM 649 C C . HIS A 1 87 ? 36.558 8.460 -28.628 1.00 94.62 87 HIS A C 1
ATOM 651 O O . HIS A 1 87 ? 35.633 9.157 -29.049 1.00 94.62 87 HIS A O 1
ATOM 657 N N . LEU A 1 88 ? 36.485 7.822 -27.454 1.00 93.38 88 LEU A N 1
ATOM 658 C CA . LEU A 1 88 ? 35.257 7.693 -26.654 1.00 93.38 88 LEU A CA 1
ATOM 659 C C . LEU A 1 88 ? 34.558 9.037 -26.373 1.00 93.38 88 LEU A C 1
ATOM 661 O O . LEU A 1 88 ? 33.336 9.131 -26.444 1.00 93.38 88 LEU A O 1
ATOM 665 N N . LEU A 1 89 ? 35.330 10.094 -26.096 1.00 94.88 89 LEU A N 1
ATOM 666 C CA . LEU A 1 89 ? 34.780 11.437 -25.853 1.00 94.88 89 LEU A CA 1
ATOM 667 C C . LEU A 1 89 ? 33.958 11.975 -27.034 1.00 94.88 89 LEU A C 1
ATOM 669 O O . LEU A 1 89 ? 32.954 12.642 -26.805 1.00 94.88 89 LEU A O 1
ATOM 673 N N . ILE A 1 90 ? 34.356 11.667 -28.272 1.00 95.38 90 ILE A N 1
ATOM 674 C CA . ILE A 1 90 ? 33.650 12.114 -29.479 1.00 95.38 90 ILE A CA 1
ATOM 675 C C . ILE A 1 90 ? 32.302 11.394 -29.578 1.00 95.38 90 ILE A C 1
ATOM 677 O O . ILE A 1 90 ? 31.282 12.033 -29.821 1.00 95.38 90 ILE A O 1
ATOM 681 N N . ILE A 1 91 ? 32.279 10.084 -29.308 1.00 94.19 91 ILE A N 1
ATOM 682 C CA . ILE A 1 91 ? 31.052 9.273 -29.311 1.00 94.19 91 ILE A CA 1
ATOM 683 C C . ILE A 1 91 ? 30.065 9.797 -28.258 1.00 94.19 91 ILE A C 1
ATOM 685 O O . ILE A 1 91 ? 28.894 10.017 -28.557 1.00 94.19 91 ILE A O 1
ATOM 689 N N . ILE A 1 92 ? 30.545 10.076 -27.040 1.00 94.31 92 ILE A N 1
ATOM 690 C CA . ILE A 1 92 ? 29.712 10.625 -25.958 1.00 94.31 92 ILE A CA 1
ATOM 691 C C . ILE A 1 92 ? 29.139 11.995 -26.345 1.00 94.31 92 ILE A C 1
ATOM 693 O O . ILE A 1 92 ? 27.955 12.249 -26.124 1.00 94.31 92 ILE A O 1
ATOM 697 N N . GLN A 1 93 ? 29.958 12.885 -26.913 1.00 95.62 93 GLN A N 1
ATOM 698 C CA . GLN A 1 93 ? 29.501 14.202 -27.365 1.00 95.62 93 GLN A CA 1
ATOM 699 C C . GLN A 1 93 ? 28.443 14.087 -28.466 1.00 95.62 93 GLN A C 1
ATOM 701 O O . GLN A 1 93 ? 27.419 14.763 -28.387 1.00 95.62 93 GLN A O 1
ATOM 706 N N . ALA A 1 94 ? 28.647 13.194 -29.435 1.00 94.50 94 ALA A N 1
ATOM 707 C CA . ALA A 1 94 ? 27.690 12.947 -30.506 1.00 94.50 94 ALA A CA 1
ATOM 708 C C . ALA A 1 94 ? 26.355 12.406 -29.970 1.00 94.50 94 ALA A C 1
ATOM 710 O O . ALA A 1 94 ? 25.300 12.885 -30.374 1.00 94.50 94 ALA A O 1
ATOM 711 N N . TYR A 1 95 ? 26.375 11.466 -29.017 1.00 95.50 95 TYR A N 1
ATOM 712 C CA . TYR A 1 95 ? 25.148 10.951 -28.395 1.00 95.50 95 TYR A CA 1
ATOM 713 C C . TYR A 1 95 ? 24.399 12.012 -27.591 1.00 95.50 95 TYR A C 1
ATOM 715 O O . TYR A 1 95 ? 23.172 12.037 -27.632 1.00 95.50 95 TYR A O 1
ATOM 723 N N . ARG A 1 96 ? 25.106 12.921 -26.907 1.00 95.44 96 ARG A N 1
ATOM 724 C CA . ARG A 1 96 ? 24.466 14.057 -26.223 1.00 95.44 96 ARG A CA 1
ATOM 725 C C . ARG A 1 96 ? 23.780 15.001 -27.207 1.00 95.44 96 ARG A C 1
ATOM 727 O O . ARG A 1 96 ? 22.616 15.318 -27.015 1.00 95.44 96 ARG A O 1
ATOM 734 N N . GLN A 1 97 ? 24.462 15.373 -28.289 1.00 95.44 97 GLN A N 1
ATOM 735 C CA . GLN A 1 97 ? 23.871 16.221 -29.331 1.00 95.44 97 GLN A CA 1
ATOM 736 C C . GLN A 1 97 ? 22.669 15.543 -30.004 1.00 95.44 97 GLN A C 1
ATOM 738 O O . GLN A 1 97 ? 21.638 16.172 -30.222 1.00 95.44 97 GLN A O 1
ATOM 743 N N . ALA A 1 98 ? 22.773 14.244 -30.298 1.00 95.31 98 ALA A N 1
ATOM 744 C CA . ALA A 1 98 ? 21.671 13.475 -30.866 1.00 95.31 98 ALA A CA 1
ATOM 745 C C . ALA A 1 98 ? 20.464 13.405 -29.918 1.00 95.31 98 ALA A C 1
ATOM 747 O O . ALA A 1 98 ? 19.328 13.500 -30.380 1.00 95.31 98 ALA A O 1
ATOM 748 N N . LEU A 1 99 ? 20.697 13.272 -28.607 1.00 93.69 99 LEU A N 1
ATOM 749 C CA . LEU A 1 99 ? 19.642 13.307 -27.595 1.00 93.69 99 LEU A CA 1
ATOM 750 C C . LEU A 1 99 ? 18.921 14.660 -27.583 1.00 93.69 99 LEU A C 1
ATOM 752 O O . LEU A 1 99 ? 17.693 14.676 -27.601 1.00 93.69 99 LEU A O 1
ATOM 756 N N . ASP A 1 100 ? 19.660 15.772 -27.596 1.00 93.88 100 ASP A N 1
ATOM 757 C CA . ASP A 1 100 ? 19.073 17.118 -27.598 1.00 93.88 100 ASP A CA 1
ATOM 758 C C . ASP A 1 100 ? 18.155 17.317 -28.816 1.00 93.88 100 ASP A C 1
ATOM 760 O O . ASP A 1 100 ? 16.990 17.692 -28.668 1.00 93.88 100 ASP A O 1
ATOM 764 N N . HIS A 1 101 ? 18.626 16.945 -30.009 1.00 93.94 101 HIS A N 1
ATOM 765 C CA . HIS A 1 101 ? 17.819 17.002 -31.231 1.00 93.94 101 HIS A CA 1
ATOM 766 C C . HIS A 1 101 ? 16.615 16.052 -31.205 1.00 93.94 101 HIS A C 1
ATOM 768 O O . HIS A 1 101 ? 15.538 16.404 -31.688 1.00 93.94 101 HIS A O 1
ATOM 774 N N . ALA A 1 102 ? 16.763 14.851 -30.638 1.00 91.56 102 ALA A N 1
ATOM 775 C CA . ALA A 1 102 ? 15.653 13.914 -30.492 1.00 91.56 102 ALA A CA 1
ATOM 776 C C . ALA A 1 102 ? 14.569 14.467 -29.554 1.00 91.56 102 ALA A C 1
ATOM 778 O O . ALA A 1 102 ? 13.381 14.329 -29.842 1.00 91.56 102 ALA A O 1
ATOM 779 N N . LEU A 1 103 ? 14.962 15.130 -28.462 1.00 90.44 103 LEU A N 1
ATOM 780 C CA . LEU A 1 103 ? 14.040 15.783 -27.532 1.00 90.44 103 LEU A CA 1
ATOM 781 C C . LEU A 1 103 ? 13.333 16.985 -28.170 1.00 90.44 103 LEU A C 1
ATOM 783 O O . LEU A 1 103 ? 12.144 17.185 -27.927 1.00 90.44 103 LEU A O 1
ATOM 787 N N . GLU A 1 104 ? 14.030 17.770 -28.993 1.00 90.00 104 GLU A N 1
ATOM 788 C CA . GLU A 1 104 ? 13.423 18.851 -29.781 1.00 90.00 104 GLU A CA 1
ATOM 789 C C . GLU A 1 104 ? 12.385 18.308 -30.769 1.00 90.00 104 GLU A C 1
ATOM 791 O O . GLU A 1 104 ? 11.229 18.730 -30.737 1.00 90.00 104 GLU A O 1
ATOM 796 N N . ALA A 1 105 ? 12.745 17.297 -31.564 1.00 89.56 105 ALA A N 1
ATOM 797 C CA . ALA A 1 105 ? 11.820 16.663 -32.502 1.00 89.56 105 ALA A CA 1
ATOM 798 C C . ALA A 1 105 ? 10.600 16.045 -31.792 1.00 89.56 105 ALA A C 1
ATOM 800 O O . ALA A 1 105 ? 9.474 16.093 -32.297 1.00 89.56 105 ALA A O 1
ATOM 801 N N . LEU A 1 106 ? 10.797 15.484 -30.595 1.00 87.19 106 LEU A N 1
ATOM 802 C CA . LEU A 1 106 ? 9.711 14.932 -29.791 1.00 87.19 106 LEU A CA 1
ATOM 803 C C . LEU A 1 106 ? 8.728 16.025 -29.350 1.00 87.19 106 LEU A C 1
ATOM 805 O O . LEU A 1 106 ? 7.522 15.797 -29.417 1.00 87.19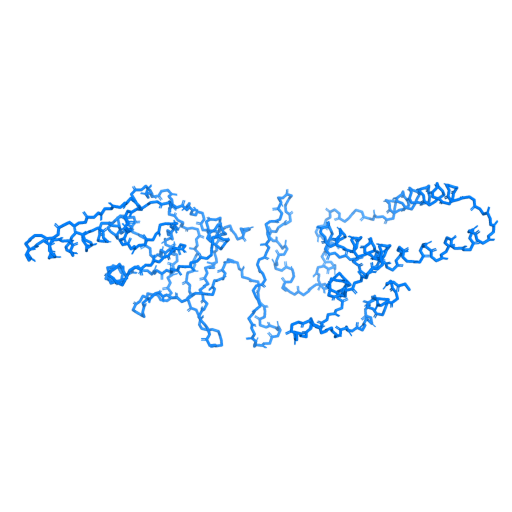 106 LEU A O 1
ATOM 809 N N . LYS A 1 107 ? 9.205 17.219 -28.969 1.00 83.75 107 LYS A N 1
ATOM 810 C CA . LYS A 1 107 ? 8.336 18.357 -28.608 1.00 83.75 107 LYS A CA 1
ATOM 811 C C . LYS A 1 107 ? 7.440 18.791 -29.765 1.00 83.75 107 LYS A C 1
ATOM 813 O O . LYS A 1 107 ? 6.262 19.046 -29.535 1.00 83.75 107 LYS A O 1
ATOM 818 N N . ASP A 1 108 ? 7.964 18.803 -30.986 1.00 78.75 108 ASP A N 1
ATOM 819 C CA . ASP A 1 108 ? 7.189 19.166 -32.180 1.00 78.75 108 ASP A CA 1
ATOM 820 C C . ASP A 1 108 ? 6.139 18.103 -32.541 1.00 78.75 108 ASP A C 1
ATOM 822 O O . ASP A 1 108 ? 5.073 18.408 -33.080 1.00 78.75 108 ASP A O 1
ATOM 826 N N . THR A 1 109 ? 6.426 16.840 -32.218 1.00 76.69 109 THR A N 1
ATOM 827 C CA . THR A 1 109 ? 5.534 15.705 -32.498 1.00 76.69 109 THR A CA 1
ATOM 828 C C . THR A 1 109 ? 4.472 15.521 -31.408 1.00 76.69 109 THR A C 1
ATOM 830 O O . THR A 1 109 ? 3.375 15.013 -31.674 1.00 76.69 109 THR A O 1
ATOM 833 N N . LEU A 1 110 ? 4.778 15.929 -30.173 1.00 71.69 110 LEU A N 1
ATOM 834 C CA . LEU A 1 110 ? 3.871 15.852 -29.037 1.00 71.69 110 LEU A CA 1
ATOM 835 C C . LEU A 1 110 ? 2.673 16.777 -29.259 1.00 71.69 110 LEU A C 1
ATOM 837 O O . LEU A 1 110 ? 2.712 17.987 -29.044 1.00 71.69 110 LEU A O 1
ATOM 841 N N . ARG A 1 111 ? 1.542 16.178 -29.633 1.00 65.12 111 ARG A N 1
ATOM 842 C CA . ARG A 1 111 ? 0.256 16.867 -29.559 1.00 65.12 111 ARG A CA 1
ATOM 843 C C . ARG A 1 111 ? -0.085 17.086 -28.094 1.00 65.12 111 ARG A C 1
ATOM 845 O O . ARG A 1 111 ? -0.275 16.124 -27.355 1.00 65.12 111 ARG A O 1
ATOM 852 N N . TYR A 1 112 ? -0.215 18.347 -27.695 1.00 59.66 112 TYR A N 1
ATOM 853 C CA . TYR A 1 112 ? -0.716 18.691 -26.372 1.00 59.66 112 TYR A CA 1
ATOM 854 C C . TYR A 1 112 ? -2.151 18.161 -26.224 1.00 59.66 112 TYR A C 1
ATOM 856 O O . TYR A 1 112 ? -3.100 18.706 -26.792 1.00 59.66 112 TYR A O 1
ATOM 864 N N . LEU A 1 113 ? -2.323 17.068 -25.478 1.00 56.59 113 LEU A N 1
ATOM 865 C CA . LEU A 1 113 ? -3.633 16.516 -25.129 1.00 56.59 113 LEU A CA 1
ATOM 866 C C . LEU A 1 113 ? -4.215 17.319 -23.956 1.00 56.59 113 LEU A C 1
ATOM 868 O O . LEU A 1 113 ? -4.464 16.792 -22.882 1.00 56.59 113 LEU A O 1
ATOM 872 N N . GLY A 1 114 ? -4.424 18.621 -24.160 1.00 50.31 114 GLY A N 1
ATOM 873 C CA . GLY A 1 114 ? -4.886 19.548 -23.118 1.00 50.31 114 GLY A CA 1
ATOM 874 C C . GLY A 1 114 ? -6.364 19.412 -22.739 1.00 50.31 114 GLY A C 1
ATOM 875 O O . GLY A 1 114 ? -6.875 20.220 -21.973 1.00 50.31 114 GLY A O 1
ATOM 876 N N . SER A 1 115 ? -7.085 18.430 -23.287 1.00 49.25 115 SER A N 1
ATOM 877 C CA . SER A 1 115 ? -8.503 18.228 -23.000 1.00 49.25 115 SER A CA 1
ATOM 878 C C . SER A 1 115 ? -8.802 16.769 -22.698 1.00 49.25 115 SER A C 1
ATOM 880 O O . SER A 1 115 ? -8.499 15.870 -23.487 1.00 49.25 115 SER A O 1
ATOM 882 N N . TRP A 1 116 ? -9.513 16.559 -21.590 1.00 49.53 116 TRP A N 1
ATOM 883 C CA . TRP A 1 116 ? -10.173 15.308 -21.219 1.00 49.53 116 TRP A CA 1
ATOM 884 C C . TRP A 1 116 ? -10.959 14.654 -22.365 1.00 49.53 116 TRP A C 1
ATOM 886 O O . TRP A 1 116 ? -11.146 13.441 -22.371 1.00 49.53 116 TRP A O 1
ATOM 896 N N . ALA A 1 117 ? -11.437 15.432 -23.343 1.00 48.03 117 ALA A N 1
ATOM 897 C CA . ALA A 1 117 ? -12.138 14.911 -24.513 1.00 48.03 117 ALA A CA 1
ATOM 898 C C . ALA A 1 117 ? -11.237 14.071 -25.435 1.00 48.03 117 ALA A C 1
ATOM 900 O O . ALA A 1 117 ? -11.710 13.095 -26.007 1.00 48.03 117 ALA A O 1
ATOM 901 N N . THR A 1 118 ? -9.951 14.405 -25.544 1.00 55.91 118 THR A N 1
ATOM 902 C CA . THR A 1 118 ? -8.994 13.702 -26.413 1.00 55.91 118 THR A CA 1
ATOM 903 C C . THR A 1 118 ? -8.387 12.491 -25.710 1.00 55.91 118 THR A C 1
ATOM 905 O O . THR A 1 118 ? -8.195 11.446 -26.326 1.00 55.91 118 THR A O 1
ATOM 908 N N . LEU A 1 119 ? -8.185 12.595 -24.391 1.00 51.78 119 LEU A N 1
ATOM 909 C CA . LEU A 1 119 ? -7.877 11.443 -23.542 1.00 51.78 119 LEU A CA 1
ATOM 910 C C . LEU A 1 119 ? -9.042 10.456 -23.476 1.00 51.78 119 LEU A C 1
ATOM 912 O O . LEU A 1 119 ? -8.805 9.293 -23.194 1.00 51.78 119 LEU A O 1
ATOM 916 N N . ARG A 1 120 ? -10.277 10.870 -23.792 1.00 48.69 120 ARG A N 1
ATOM 917 C CA . ARG A 1 120 ? -11.467 10.012 -23.740 1.00 48.69 120 ARG A CA 1
ATOM 918 C C . ARG A 1 120 ? -11.358 8.771 -24.628 1.00 48.69 120 ARG A C 1
ATOM 920 O O . ARG A 1 120 ? -11.815 7.723 -24.210 1.00 48.69 120 ARG A O 1
ATOM 927 N N . GLY A 1 121 ? -10.715 8.858 -25.795 1.00 52.19 121 GLY A N 1
ATOM 928 C CA . GLY A 1 121 ? -10.507 7.695 -26.671 1.00 52.19 121 GLY A CA 1
ATOM 929 C C . GLY A 1 121 ? -9.488 6.689 -26.117 1.00 52.19 121 GLY A C 1
ATOM 930 O O . GLY A 1 121 ? -9.691 5.484 -26.222 1.00 52.19 121 GLY A O 1
ATOM 931 N N . LEU A 1 122 ? -8.426 7.177 -25.465 1.00 54.31 122 LEU A N 1
ATOM 932 C CA . LEU A 1 122 ? -7.478 6.341 -24.712 1.00 54.31 122 LEU A CA 1
ATOM 933 C C . LEU A 1 122 ? -8.154 5.750 -23.467 1.00 54.31 122 LEU A C 1
ATOM 935 O O . LEU A 1 122 ? -8.079 4.554 -23.226 1.00 54.31 122 LEU A O 1
ATOM 939 N N . TRP A 1 123 ? -8.902 6.579 -22.745 1.00 47.28 123 TRP A N 1
ATOM 940 C CA . TRP A 1 123 ? -9.686 6.253 -21.558 1.00 47.28 123 TRP A CA 1
ATOM 941 C C . TRP A 1 123 ? -10.778 5.216 -21.842 1.00 47.28 123 TRP A C 1
ATOM 943 O O . TRP A 1 123 ? -10.982 4.307 -21.053 1.00 47.28 123 TRP A O 1
ATOM 953 N N . GLU A 1 124 ? -11.480 5.303 -22.972 1.00 51.72 124 GLU A N 1
ATOM 954 C CA . GLU A 1 124 ? -12.490 4.324 -23.395 1.00 51.72 124 GLU A CA 1
ATOM 955 C C . GLU A 1 124 ? -11.885 2.949 -23.689 1.00 51.72 124 GLU A C 1
ATOM 957 O O . GLU A 1 124 ? -12.558 1.943 -23.465 1.00 51.72 124 GLU A O 1
ATOM 962 N N . GLY A 1 125 ? -10.618 2.908 -24.119 1.00 49.59 125 GLY A N 1
ATOM 963 C CA . GLY A 1 125 ? -9.836 1.679 -24.256 1.00 49.59 125 GLY A CA 1
ATOM 964 C C . GLY A 1 125 ? -9.300 1.124 -22.931 1.00 49.59 125 GLY A C 1
ATOM 965 O O . GLY A 1 125 ? -8.929 -0.046 -22.879 1.00 49.59 125 GLY A O 1
ATOM 966 N N . TRP A 1 126 ? -9.275 1.932 -21.868 1.00 50.75 126 TRP A N 1
ATOM 967 C CA . TRP A 1 126 ? -8.866 1.509 -20.529 1.00 50.75 126 TRP A CA 1
ATOM 968 C C . TRP A 1 126 ? -10.007 0.777 -19.816 1.00 50.75 126 TRP A C 1
ATOM 970 O O . TRP A 1 126 ? -11.203 1.080 -19.977 1.00 50.75 126 TRP A O 1
ATOM 980 N N . GLY A 1 127 ? -9.637 -0.204 -18.992 1.00 53.75 127 GLY A N 1
ATOM 981 C CA . GLY A 1 127 ? -10.596 -0.975 -18.206 1.00 53.75 127 GLY A CA 1
ATOM 982 C C . GLY A 1 127 ? -11.462 -0.051 -17.344 1.00 53.75 127 GLY A C 1
ATOM 983 O O . GLY A 1 127 ? -11.026 1.018 -16.915 1.00 53.75 127 GLY A O 1
ATOM 984 N N . GLY A 1 128 ? -12.717 -0.432 -17.079 1.00 53.75 128 GLY A N 1
ATOM 985 C CA . GLY A 1 128 ? -13.621 0.376 -16.240 1.00 53.75 128 GLY A CA 1
ATOM 986 C C . GLY A 1 128 ? -13.027 0.724 -14.863 1.00 53.75 128 GLY A C 1
ATOM 987 O O . GLY A 1 128 ? -13.310 1.792 -14.324 1.00 53.75 128 GLY A O 1
ATOM 988 N N . MET A 1 129 ? -12.150 -0.141 -14.347 1.00 51.72 129 MET A N 1
ATOM 989 C CA . MET A 1 129 ? -11.448 0.016 -13.073 1.00 51.72 129 MET A CA 1
ATOM 990 C C . MET A 1 129 ? -10.361 1.100 -13.114 1.00 51.72 129 MET A C 1
ATOM 992 O O . MET A 1 129 ? -10.349 1.981 -12.261 1.00 51.72 129 MET A O 1
ATOM 996 N N . GLU A 1 130 ? -9.503 1.112 -14.137 1.00 55.78 130 GLU A N 1
ATOM 997 C CA . GLU A 1 130 ? -8.450 2.130 -14.277 1.00 55.78 130 GLU A CA 1
ATOM 998 C C . GLU A 1 130 ? -9.074 3.525 -14.403 1.00 55.78 130 GLU A C 1
ATOM 1000 O O . GLU A 1 130 ? -8.669 4.474 -13.733 1.00 55.78 130 GLU A O 1
ATOM 1005 N N . ARG A 1 131 ? -10.159 3.633 -15.176 1.00 56.31 131 ARG A N 1
ATOM 1006 C CA . ARG A 1 131 ? -10.918 4.879 -15.302 1.00 56.31 131 ARG A CA 1
ATOM 1007 C C . ARG A 1 131 ? -11.466 5.381 -13.966 1.00 56.31 131 ARG A C 1
ATOM 1009 O O . ARG A 1 131 ? -11.408 6.576 -13.692 1.00 56.31 131 ARG A O 1
ATOM 1016 N N . GLY A 1 132 ? -12.015 4.496 -13.136 1.00 53.47 132 GLY A N 1
ATOM 1017 C CA . GLY A 1 132 ? -12.547 4.868 -11.823 1.00 53.47 132 GLY A CA 1
ATOM 1018 C C . GLY A 1 132 ? -11.480 5.493 -10.922 1.00 53.47 132 GLY A C 1
ATOM 1019 O O . GLY A 1 132 ? -11.706 6.565 -10.365 1.00 53.47 132 GLY A O 1
ATOM 1020 N N . CYS A 1 133 ? -10.294 4.879 -10.863 1.00 57.56 133 CYS A N 1
ATOM 1021 C CA . CYS A 1 133 ? -9.184 5.319 -10.014 1.00 57.56 133 CYS A CA 1
ATOM 1022 C C . CYS A 1 133 ? -8.667 6.721 -10.364 1.00 57.56 133 CYS A C 1
ATOM 1024 O O . CYS A 1 133 ? -8.412 7.532 -9.475 1.00 57.56 133 CYS A O 1
ATOM 1026 N N . TRP A 1 134 ? -8.521 7.028 -11.655 1.00 52.59 134 TRP A N 1
ATOM 1027 C CA . TRP A 1 134 ? -7.913 8.289 -12.094 1.00 52.59 134 TRP A CA 1
ATOM 1028 C C . TRP A 1 134 ? -8.903 9.460 -12.133 1.00 52.59 134 TRP A C 1
ATOM 1030 O O . TRP A 1 134 ? -8.490 10.617 -12.050 1.00 52.59 134 TRP A O 1
ATOM 1040 N N . ARG A 1 135 ? -10.219 9.198 -12.192 1.00 51.38 135 ARG A N 1
ATOM 1041 C CA . ARG A 1 135 ? -11.253 10.240 -12.343 1.00 51.38 135 ARG A CA 1
ATOM 1042 C C . ARG A 1 135 ? -11.271 11.250 -11.189 1.00 51.38 135 ARG A C 1
ATOM 1044 O O . ARG A 1 135 ? -11.658 12.395 -11.402 1.00 51.38 135 ARG A O 1
ATOM 1051 N N . GLY A 1 136 ? -10.836 10.837 -9.996 1.00 48.41 136 GLY A N 1
ATOM 1052 C CA . GLY A 1 136 ? -10.747 11.685 -8.803 1.00 48.41 136 GLY A CA 1
ATOM 1053 C C . GLY A 1 136 ? -9.443 12.482 -8.652 1.00 48.41 136 GLY A C 1
ATOM 1054 O O . GLY A 1 136 ? -9.431 13.456 -7.901 1.00 48.41 136 GLY A O 1
ATOM 1055 N N . LYS A 1 137 ? -8.362 12.120 -9.362 1.00 48.72 137 LYS A N 1
ATOM 1056 C CA . LYS A 1 137 ? -6.994 12.633 -9.117 1.00 48.72 137 LYS A CA 1
ATOM 1057 C C . LYS A 1 137 ? -6.447 13.593 -10.182 1.00 48.72 137 LYS A C 1
ATOM 1059 O O . LYS A 1 137 ? -5.289 13.973 -10.115 1.00 48.72 137 LYS A O 1
ATOM 1064 N N . LEU A 1 138 ? -7.259 14.040 -11.141 1.00 46.47 138 LEU A N 1
ATOM 1065 C CA . LEU A 1 138 ? -6.817 14.918 -12.244 1.00 46.47 138 LEU A CA 1
ATOM 1066 C C . LEU A 1 138 ? -6.643 16.411 -11.885 1.00 46.47 138 LEU A C 1
ATOM 1068 O O . LEU A 1 138 ? -6.848 17.289 -12.720 1.00 46.47 138 LEU A O 1
ATOM 1072 N N . GLN A 1 139 ? -6.270 16.712 -10.644 1.00 41.22 139 GLN A N 1
ATOM 1073 C CA . GLN A 1 139 ? -5.797 18.034 -10.221 1.00 41.22 139 GLN A CA 1
ATOM 1074 C C . GLN A 1 139 ? -4.381 17.870 -9.662 1.00 41.22 139 GLN A C 1
ATOM 1076 O O . GLN A 1 139 ? -4.115 16.839 -9.052 1.00 41.22 139 GLN A O 1
ATOM 108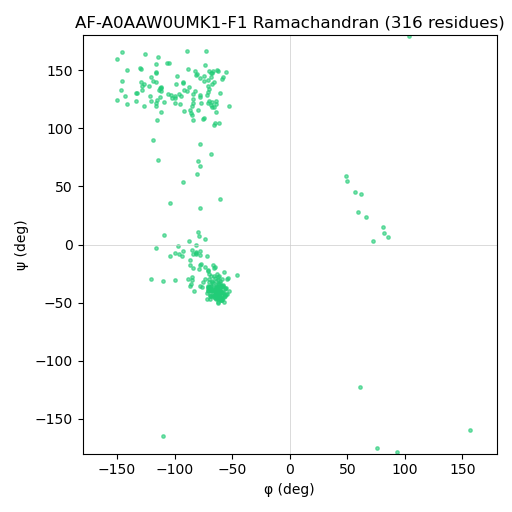1 N N . ASP A 1 140 ? -3.514 18.865 -9.891 1.00 39.88 140 ASP A N 1
ATOM 1082 C CA . ASP A 1 140 ? -2.056 18.924 -9.634 1.00 39.88 140 ASP A CA 1
ATOM 1083 C C . ASP A 1 140 ? -1.619 18.766 -8.155 1.00 39.88 140 ASP A C 1
ATOM 1085 O O . ASP A 1 140 ? -0.726 19.452 -7.659 1.00 39.88 140 ASP A O 1
ATOM 1089 N N . THR A 1 141 ? -2.264 17.883 -7.403 1.00 40.78 141 THR A N 1
ATOM 1090 C CA . THR A 1 141 ? -1.891 17.508 -6.042 1.00 40.78 141 THR A CA 1
ATOM 1091 C C . THR A 1 141 ? -0.980 16.283 -6.075 1.00 40.78 141 THR A C 1
ATOM 1093 O O . THR A 1 141 ? -1.244 15.372 -6.864 1.00 40.78 141 THR A O 1
ATOM 1096 N N . PRO A 1 142 ? 0.069 16.229 -5.229 1.00 44.25 142 PRO A N 1
ATOM 1097 C CA . PRO A 1 142 ? 0.949 15.069 -5.137 1.00 44.25 142 PRO A CA 1
ATOM 1098 C C . PRO A 1 142 ? 0.094 13.822 -4.911 1.00 44.25 142 PRO A C 1
ATOM 1100 O O . PRO A 1 142 ? -0.691 13.763 -3.966 1.00 44.25 142 PRO A O 1
ATOM 1103 N N . ALA A 1 143 ? 0.173 12.874 -5.843 1.00 48.34 143 ALA A N 1
ATOM 1104 C CA . ALA A 1 143 ? -0.673 11.695 -5.836 1.00 48.34 143 ALA A CA 1
ATOM 1105 C C . ALA A 1 143 ? -0.343 10.842 -4.606 1.00 48.34 143 ALA A C 1
ATOM 1107 O O . ALA A 1 143 ? 0.671 10.146 -4.581 1.00 48.34 143 ALA A O 1
ATOM 1108 N N . ASP A 1 144 ? -1.203 10.872 -3.589 1.00 52.53 144 ASP A N 1
ATOM 1109 C CA . ASP A 1 144 ? -1.120 9.896 -2.507 1.00 52.53 144 ASP A CA 1
ATOM 1110 C C . ASP A 1 144 ? -1.271 8.476 -3.092 1.00 52.53 144 ASP A C 1
ATOM 1112 O O . ASP A 1 144 ? -2.052 8.288 -4.038 1.00 52.53 144 ASP A O 1
ATOM 1116 N N . PRO A 1 145 ? -0.545 7.460 -2.591 1.00 58.41 145 PRO A N 1
ATOM 1117 C CA . PRO A 1 145 ? -0.567 6.127 -3.183 1.00 58.41 145 PRO A CA 1
ATOM 1118 C C . PRO A 1 145 ? -1.961 5.502 -3.066 1.00 58.41 145 PRO A C 1
ATOM 1120 O O . PRO A 1 145 ? -2.459 5.306 -1.957 1.00 58.41 145 PRO A O 1
ATOM 1123 N N . LEU A 1 146 ? -2.570 5.158 -4.205 1.00 64.94 146 LEU A N 1
ATOM 1124 C CA . LEU A 1 146 ? -3.766 4.316 -4.242 1.00 64.94 146 LEU A CA 1
ATOM 1125 C C . LEU A 1 146 ? -3.428 2.956 -3.623 1.00 64.94 146 LEU A C 1
ATOM 1127 O O . LEU A 1 146 ? -2.439 2.328 -4.004 1.00 64.94 146 LEU A O 1
ATOM 1131 N N . GLU A 1 147 ? -4.245 2.485 -2.687 1.00 67.31 147 GLU A N 1
ATOM 1132 C CA . GLU A 1 147 ? -4.085 1.133 -2.170 1.00 67.31 147 GLU A CA 1
ATOM 1133 C C . GLU A 1 147 ? -4.665 0.125 -3.161 1.00 67.31 147 GLU A C 1
ATOM 1135 O O . GLU A 1 147 ? -5.821 0.230 -3.573 1.00 67.31 147 GLU A O 1
ATOM 1140 N N . LEU A 1 148 ? -3.858 -0.868 -3.528 1.00 74.56 148 LEU A N 1
ATOM 1141 C CA . LEU A 1 148 ? -4.268 -1.988 -4.372 1.00 74.56 148 LEU A CA 1
ATOM 1142 C C . LEU A 1 148 ? -4.214 -3.285 -3.556 1.00 74.56 148 LEU A C 1
ATOM 1144 O O . LEU A 1 148 ? -3.301 -4.095 -3.735 1.00 74.56 148 LEU A O 1
ATOM 1148 N N . PRO A 1 149 ? -5.157 -3.483 -2.621 1.00 77.25 149 PRO A N 1
ATOM 1149 C CA . PRO A 1 149 ? -5.240 -4.722 -1.872 1.00 77.25 149 PRO A CA 1
ATOM 1150 C C . PRO A 1 149 ? -5.668 -5.849 -2.816 1.00 77.25 149 PRO A C 1
ATOM 1152 O O . PRO A 1 149 ? -6.737 -5.806 -3.424 1.00 77.25 149 PRO A O 1
ATOM 1155 N N . GLN A 1 150 ? -4.824 -6.869 -2.935 1.00 81.94 150 GLN A N 1
ATOM 1156 C CA . GLN A 1 150 ? -5.138 -8.072 -3.696 1.00 81.94 150 GLN A CA 1
ATOM 1157 C C . GLN A 1 150 ? -5.768 -9.095 -2.757 1.00 81.94 150 GLN A C 1
ATOM 1159 O O . GLN A 1 150 ? -5.120 -9.570 -1.824 1.00 81.94 150 GLN A O 1
ATOM 1164 N N . ILE A 1 151 ? -7.035 -9.424 -2.997 1.00 84.56 151 ILE A N 1
ATOM 1165 C CA . ILE A 1 151 ? -7.723 -10.498 -2.284 1.00 84.56 151 ILE A CA 1
ATOM 1166 C C . ILE A 1 151 ? -7.706 -11.730 -3.193 1.00 84.56 151 ILE A C 1
ATOM 1168 O O . ILE A 1 151 ? -8.185 -11.639 -4.324 1.00 84.56 151 ILE A O 1
ATOM 1172 N N . PRO A 1 152 ? -7.148 -12.869 -2.748 1.00 82.31 152 PRO A N 1
ATOM 1173 C CA . PRO A 1 152 ? -7.154 -14.082 -3.548 1.00 82.31 152 PRO A CA 1
ATOM 1174 C C . PRO A 1 152 ? -8.579 -14.631 -3.698 1.00 82.31 152 PRO A C 1
ATOM 1176 O O . PRO A 1 152 ? -9.342 -14.703 -2.734 1.00 82.31 152 PRO A O 1
ATOM 1179 N N . GLY A 1 153 ? -8.908 -15.073 -4.910 1.00 82.62 153 GLY A N 1
ATOM 1180 C CA . GLY A 1 153 ? -10.223 -15.609 -5.264 1.00 82.62 153 GLY A CA 1
ATOM 1181 C C . GLY A 1 153 ? -11.087 -14.625 -6.057 1.00 82.62 153 GLY A C 1
ATOM 1182 O O . GLY A 1 153 ? -10.670 -13.510 -6.351 1.00 82.62 153 GLY A O 1
ATOM 1183 N N . GLY A 1 154 ? -12.293 -15.068 -6.422 1.00 82.12 154 GLY A N 1
ATOM 1184 C CA . GLY A 1 154 ? -13.205 -14.300 -7.275 1.00 82.12 154 GLY A CA 1
ATOM 1185 C C . GLY A 1 154 ? -12.808 -14.296 -8.755 1.00 82.12 154 GLY A C 1
ATOM 1186 O O . GLY A 1 154 ? -11.886 -15.001 -9.175 1.00 82.12 154 GLY A O 1
ATOM 1187 N N . ALA A 1 155 ? -13.542 -13.522 -9.551 1.00 83.25 155 ALA A N 1
ATOM 1188 C CA . ALA A 1 155 ? -13.248 -13.284 -10.965 1.00 83.25 155 ALA A CA 1
ATOM 1189 C C . ALA A 1 155 ? -12.649 -11.881 -11.167 1.00 83.25 155 ALA A C 1
ATOM 1191 O O . ALA A 1 155 ? -12.882 -10.981 -10.360 1.00 83.25 155 ALA A O 1
ATOM 1192 N N . ILE A 1 156 ? -11.893 -11.664 -12.250 1.00 80.69 156 ILE A N 1
ATOM 1193 C CA . ILE A 1 156 ? -11.250 -10.361 -12.517 1.00 80.69 156 ILE A CA 1
ATOM 1194 C C . ILE A 1 156 ? -12.310 -9.258 -12.648 1.00 80.69 156 ILE A C 1
ATOM 1196 O O . ILE A 1 156 ? -12.096 -8.130 -12.207 1.00 80.69 156 ILE A O 1
ATOM 1200 N N . GLU A 1 157 ? -13.480 -9.605 -13.180 1.00 82.06 157 GLU A N 1
ATOM 1201 C CA . GLU A 1 157 ? -14.635 -8.729 -13.367 1.00 82.06 157 GLU A CA 1
ATOM 1202 C C . GLU A 1 157 ? -15.268 -8.262 -12.047 1.00 82.06 157 GLU A C 1
ATOM 1204 O O . GLU A 1 157 ? -16.001 -7.275 -12.038 1.00 82.06 157 GLU A O 1
ATOM 1209 N N . GLU A 1 158 ? -14.988 -8.940 -10.929 1.00 78.88 158 GLU A N 1
ATOM 1210 C CA . GLU A 1 158 ? -15.459 -8.546 -9.59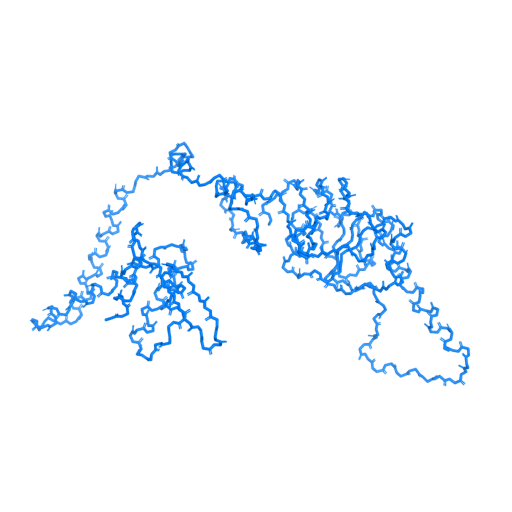4 1.00 78.88 158 GLU A CA 1
ATOM 1211 C C . GLU A 1 158 ? -14.583 -7.453 -8.962 1.00 78.88 158 GLU A C 1
ATOM 1213 O O . GLU A 1 158 ? -14.939 -6.888 -7.922 1.00 78.88 158 GLU A O 1
ATOM 1218 N N . SER A 1 159 ? -13.454 -7.123 -9.596 1.00 80.94 159 SER A N 1
ATOM 1219 C CA . SER A 1 159 ? -12.571 -6.048 -9.157 1.00 80.94 159 SER A CA 1
ATOM 1220 C C . SER A 1 159 ? -13.267 -4.702 -9.339 1.00 80.94 159 SER A C 1
ATOM 1222 O O . SER A 1 159 ? -13.688 -4.333 -10.437 1.00 80.94 159 SER A O 1
ATOM 1224 N N . CYS A 1 160 ? -13.392 -3.946 -8.253 1.00 80.62 160 CYS A N 1
ATOM 1225 C CA . CYS A 1 160 ? -14.068 -2.657 -8.252 1.00 80.62 160 CYS A CA 1
ATOM 1226 C C . CYS A 1 160 ? -13.205 -1.581 -7.598 1.00 80.62 160 CYS A C 1
ATOM 1228 O O . CYS A 1 160 ? -12.384 -1.858 -6.725 1.00 80.62 160 CYS A O 1
ATOM 1230 N N . VAL A 1 161 ? -13.413 -0.338 -8.033 1.00 80.50 161 VAL A N 1
ATOM 1231 C CA . VAL A 1 161 ? -12.866 0.834 -7.350 1.00 80.50 161 VAL A CA 1
ATOM 1232 C C . VAL A 1 161 ? -13.822 1.194 -6.228 1.00 80.50 161 VAL A C 1
ATOM 1234 O O . VAL A 1 161 ? -15.021 1.360 -6.458 1.00 80.50 161 VAL A O 1
ATOM 1237 N N . LEU A 1 162 ? -13.294 1.276 -5.014 1.00 78.44 162 LEU A N 1
ATOM 1238 C CA . LEU A 1 162 ? -14.058 1.674 -3.845 1.00 78.44 162 LEU A CA 1
ATOM 1239 C C . LEU A 1 162 ? -13.877 3.173 -3.618 1.00 78.44 162 LEU A C 1
ATOM 1241 O O . LEU A 1 162 ? -12.752 3.650 -3.511 1.00 78.44 162 LEU A O 1
ATOM 1245 N N . ASP A 1 163 ? -14.989 3.897 -3.488 1.00 77.44 163 ASP A N 1
ATOM 1246 C CA . ASP A 1 163 ? -14.997 5.294 -3.041 1.00 77.44 163 ASP A CA 1
ATOM 1247 C C . ASP A 1 163 ? -14.831 5.340 -1.511 1.00 77.44 163 ASP A C 1
ATOM 1249 O O . ASP A 1 163 ? -15.778 5.620 -0.761 1.00 77.44 163 ASP A O 1
ATOM 1253 N N . GLY A 1 164 ? -13.647 4.944 -1.045 1.00 82.31 164 GLY A N 1
ATOM 1254 C CA . GLY A 1 164 ? -13.306 4.839 0.367 1.00 82.31 164 GLY A CA 1
ATOM 1255 C C . GLY A 1 164 ? -12.167 3.857 0.636 1.00 82.31 164 GLY A C 1
ATOM 1256 O O . GLY A 1 164 ? -11.396 3.520 -0.257 1.00 82.31 164 GLY A O 1
ATOM 1257 N N . ILE A 1 165 ? -12.068 3.392 1.880 1.00 86.50 165 ILE A N 1
ATOM 1258 C CA . ILE A 1 165 ? -10.941 2.587 2.366 1.00 86.50 165 ILE A CA 1
ATOM 1259 C C . ILE A 1 165 ? -11.428 1.192 2.759 1.00 86.50 165 ILE A C 1
ATOM 1261 O O . ILE A 1 165 ? -12.495 1.023 3.360 1.00 86.50 165 ILE A O 1
ATOM 1265 N N . MET A 1 166 ? -10.623 0.185 2.420 1.00 88.44 166 MET A N 1
ATOM 1266 C CA . MET A 1 166 ? -10.819 -1.200 2.835 1.00 88.44 166 MET A CA 1
ATOM 1267 C C . MET A 1 166 ? -9.686 -1.627 3.764 1.00 88.44 166 MET A C 1
ATOM 1269 O O . MET A 1 166 ? -8.519 -1.429 3.453 1.00 88.44 166 MET A O 1
ATOM 1273 N N . ILE A 1 167 ? -10.036 -2.261 4.882 1.00 91.31 167 ILE A N 1
ATOM 1274 C CA . ILE A 1 167 ? -9.082 -2.728 5.889 1.00 91.31 167 ILE A CA 1
ATOM 1275 C C . ILE A 1 167 ? -9.344 -4.203 6.179 1.00 91.31 167 ILE A C 1
ATOM 1277 O O . ILE A 1 167 ? -10.480 -4.603 6.438 1.00 91.31 167 ILE A O 1
ATOM 1281 N N . ASN A 1 168 ? -8.288 -5.015 6.195 1.00 90.88 168 ASN A N 1
ATOM 1282 C CA . ASN A 1 168 ? -8.366 -6.425 6.583 1.00 90.88 168 ASN A CA 1
ATOM 1283 C C . ASN A 1 168 ? -8.391 -6.579 8.117 1.00 90.88 168 ASN A C 1
ATOM 1285 O O . ASN A 1 168 ? -7.389 -6.936 8.748 1.00 90.88 168 ASN A O 1
ATOM 1289 N N . LYS A 1 169 ? -9.520 -6.204 8.726 1.00 92.00 169 LYS A N 1
ATOM 1290 C CA . LYS A 1 169 ? -9.809 -6.346 10.159 1.00 92.00 169 LYS A CA 1
ATOM 1291 C C . LYS A 1 169 ? -11.293 -6.639 10.372 1.00 92.00 169 LYS A C 1
ATOM 1293 O O . LYS A 1 169 ? -12.141 -6.025 9.725 1.00 92.00 169 LYS A O 1
ATOM 1298 N N . ASP A 1 170 ? -11.583 -7.529 11.322 1.00 93.31 170 ASP A N 1
ATOM 1299 C CA . ASP A 1 170 ? -12.930 -7.727 11.874 1.00 93.31 170 ASP A CA 1
ATOM 1300 C C . ASP A 1 170 ? -13.168 -6.798 13.077 1.00 93.31 170 ASP A C 1
ATOM 1302 O O . ASP A 1 170 ? -12.229 -6.239 13.657 1.00 93.31 170 ASP A O 1
ATOM 1306 N N . VAL A 1 171 ? -14.432 -6.688 13.482 1.00 93.69 171 VAL A N 1
ATOM 1307 C CA . VAL A 1 171 ? -14.826 -6.098 14.766 1.00 93.69 171 VAL A CA 1
ATOM 1308 C C . VAL A 1 171 ? -14.255 -6.902 15.934 1.00 93.69 171 VAL A C 1
ATOM 1310 O O . VAL A 1 171 ? -14.098 -8.120 15.853 1.00 93.69 171 VAL A O 1
ATOM 1313 N N . THR A 1 172 ? -13.968 -6.234 17.051 1.00 91.31 172 THR A N 1
ATOM 1314 C CA . THR A 1 172 ? -13.364 -6.897 18.220 1.00 91.31 172 THR A CA 1
ATOM 1315 C C . THR A 1 172 ? -14.301 -7.889 18.905 1.00 91.31 172 THR A C 1
ATOM 1317 O O . THR A 1 172 ? -13.848 -8.944 19.342 1.00 91.31 172 THR A O 1
ATOM 1320 N N . HIS A 1 173 ? -15.603 -7.592 18.953 1.00 92.06 173 HIS A N 1
ATOM 1321 C CA . HIS A 1 173 ? -16.589 -8.424 19.636 1.00 92.06 173 HIS A CA 1
ATOM 1322 C C . HIS A 1 173 ? -17.795 -8.753 18.742 1.00 92.06 173 HIS A C 1
ATOM 1324 O O . HIS A 1 173 ? -18.331 -7.895 18.044 1.00 92.06 173 HIS A O 1
ATOM 1330 N N . ALA A 1 174 ? -18.295 -9.993 18.809 1.00 89.19 174 ALA A N 1
ATOM 1331 C CA . ALA A 1 174 ? -19.343 -10.494 17.909 1.00 89.19 174 ALA A CA 1
ATOM 1332 C C . ALA A 1 174 ? -20.688 -9.746 18.008 1.00 89.19 174 ALA A C 1
ATOM 1334 O O . ALA A 1 174 ? -21.434 -9.699 17.033 1.00 89.19 174 ALA A O 1
ATOM 1335 N N . LYS A 1 175 ? -20.998 -9.167 19.178 1.00 91.69 175 LYS A N 1
ATOM 1336 C CA . LYS A 1 175 ? -22.211 -8.355 19.402 1.00 91.69 175 LYS A CA 1
ATOM 1337 C C . LYS A 1 175 ? -22.119 -6.927 18.844 1.00 91.69 175 LYS A C 1
ATOM 1339 O O . LYS A 1 175 ? -23.127 -6.231 18.871 1.00 91.69 175 LYS A O 1
ATOM 1344 N N . MET A 1 176 ? -20.946 -6.477 18.391 1.00 93.00 176 MET A N 1
ATOM 1345 C CA . MET A 1 176 ? -20.803 -5.143 17.801 1.00 93.00 176 MET A CA 1
ATOM 1346 C C . MET A 1 176 ? -21.493 -5.066 16.438 1.00 93.00 176 MET A C 1
ATOM 1348 O O . MET A 1 176 ? -21.572 -6.049 15.694 1.00 93.00 176 MET A O 1
ATOM 1352 N N . SER A 1 177 ? -21.983 -3.876 16.103 1.00 90.19 177 SER A N 1
ATOM 1353 C CA . SER A 1 177 ? -22.681 -3.617 14.849 1.00 90.19 177 SER A CA 1
ATOM 1354 C C . SER A 1 177 ? -21.739 -3.782 13.657 1.00 90.19 177 SER A C 1
ATOM 1356 O O . SER A 1 177 ? -20.766 -3.060 13.489 1.00 90.19 177 SER A O 1
ATOM 1358 N N . ARG A 1 178 ? -22.050 -4.723 12.763 1.00 93.00 178 ARG A N 1
ATOM 1359 C CA . ARG A 1 178 ? -21.270 -4.945 11.528 1.00 93.00 178 ARG A CA 1
ATOM 1360 C C . ARG A 1 178 ? -21.626 -3.973 10.403 1.00 93.00 178 ARG A C 1
ATOM 1362 O O . ARG A 1 178 ? -20.992 -3.999 9.351 1.00 93.00 178 ARG A O 1
ATOM 1369 N N . LYS A 1 179 ? -22.660 -3.154 10.590 1.00 93.81 179 LYS A N 1
ATOM 1370 C CA . LYS A 1 179 ? -23.092 -2.136 9.636 1.00 93.81 179 LYS A CA 1
ATOM 1371 C C . LYS A 1 179 ? -23.569 -0.903 10.396 1.00 93.81 179 LYS A C 1
ATOM 1373 O O . LYS A 1 179 ? -24.438 -1.033 11.252 1.00 93.81 179 LYS A O 1
ATOM 1378 N N . VAL A 1 180 ? -23.030 0.259 10.042 1.00 92.38 180 VAL A N 1
ATOM 1379 C CA . VAL A 1 180 ? -23.448 1.564 10.565 1.00 92.38 180 VAL A CA 1
ATOM 1380 C C . VAL A 1 180 ? -23.589 2.522 9.385 1.00 92.38 180 VAL A C 1
ATOM 1382 O O . VAL A 1 180 ? -22.662 2.674 8.588 1.00 92.38 180 VAL A O 1
ATOM 1385 N N . ASP A 1 181 ? -24.770 3.119 9.240 1.00 91.31 181 ASP A N 1
ATOM 1386 C CA . ASP A 1 181 ? -25.050 4.136 8.224 1.00 91.31 181 ASP A CA 1
ATOM 1387 C C . ASP A 1 181 ? -24.711 5.524 8.813 1.00 91.31 181 ASP A C 1
ATOM 1389 O O . ASP A 1 181 ? -25.117 5.817 9.934 1.00 91.31 181 ASP A O 1
ATOM 1393 N N . ASN A 1 182 ? -23.964 6.358 8.076 1.00 89.75 182 ASN A N 1
ATOM 1394 C CA . ASN A 1 182 ? -23.410 7.651 8.528 1.00 89.75 182 ASN A CA 1
ATOM 1395 C C . ASN A 1 182 ? -22.678 7.591 9.891 1.00 89.75 182 ASN A C 1
ATOM 1397 O O . ASN A 1 182 ? -23.078 8.281 10.831 1.00 89.75 182 ASN A O 1
ATOM 1401 N N . PRO A 1 183 ? -21.629 6.757 10.020 1.00 91.81 183 PRO A N 1
ATOM 1402 C CA . PRO A 1 183 ? -20.911 6.573 11.279 1.00 91.81 183 PRO A CA 1
ATOM 1403 C C . PRO A 1 183 ? -20.163 7.836 11.726 1.00 91.81 183 PRO A C 1
ATOM 1405 O O . PRO A 1 183 ? -19.468 8.470 10.929 1.00 91.81 183 PRO A O 1
ATOM 1408 N N . ARG A 1 184 ? -20.198 8.125 13.031 1.00 92.38 184 ARG A N 1
ATOM 1409 C CA . ARG A 1 184 ? -19.229 9.021 13.680 1.00 92.38 184 ARG A CA 1
ATOM 1410 C C . ARG A 1 184 ? -17.984 8.235 14.078 1.00 92.38 184 ARG A C 1
ATOM 1412 O O . ARG A 1 184 ? -18.063 7.356 14.939 1.00 92.38 184 ARG A O 1
ATOM 1419 N N . ILE A 1 185 ? -16.858 8.540 13.433 1.00 92.94 185 ILE A N 1
ATOM 1420 C CA . ILE A 1 185 ? -15.608 7.776 13.544 1.00 92.94 185 ILE A CA 1
ATOM 1421 C C . ILE A 1 185 ? -14.594 8.543 14.396 1.00 92.94 185 ILE A C 1
ATOM 1423 O O . ILE A 1 185 ? -14.310 9.706 14.120 1.00 92.94 185 ILE A O 1
ATOM 1427 N N . ILE A 1 186 ? -14.012 7.873 15.391 1.00 93.94 186 ILE A N 1
ATOM 1428 C CA . ILE A 1 186 ? -12.871 8.371 16.173 1.00 93.94 186 ILE A CA 1
ATOM 1429 C C . ILE A 1 186 ? -11.638 7.522 15.864 1.00 93.94 186 ILE A C 1
ATOM 1431 O O . ILE A 1 186 ? -11.722 6.290 15.837 1.00 93.94 186 ILE A O 1
ATOM 1435 N N . LEU A 1 187 ? -10.499 8.184 15.659 1.00 94.38 187 LEU A N 1
ATOM 1436 C CA . LEU A 1 187 ? -9.208 7.551 15.396 1.00 94.38 187 LEU A CA 1
ATOM 1437 C C . LEU A 1 187 ? -8.256 7.789 16.571 1.00 94.38 187 LEU A C 1
ATOM 1439 O O . LEU A 1 187 ? -8.026 8.931 16.964 1.00 94.38 187 LEU A O 1
ATOM 1443 N N . LEU A 1 188 ? -7.686 6.713 17.111 1.00 93.62 188 LEU A N 1
ATOM 1444 C CA . LEU A 1 188 ? -6.815 6.752 18.287 1.00 93.62 188 LEU A CA 1
ATOM 1445 C C . LEU A 1 188 ? -5.466 6.074 18.020 1.00 93.62 188 LEU A C 1
ATOM 1447 O O . LEU A 1 188 ? -5.410 4.965 17.484 1.00 93.62 188 LEU A O 1
ATOM 1451 N N . ASP A 1 189 ? -4.386 6.694 18.494 1.00 93.69 189 ASP A N 1
ATOM 1452 C CA . ASP A 1 189 ? -3.065 6.061 18.652 1.00 93.69 189 ASP A CA 1
ATOM 1453 C C . ASP A 1 189 ? -2.844 5.567 20.105 1.00 93.69 189 ASP A C 1
ATOM 1455 O O . ASP A 1 189 ? -1.828 4.955 20.427 1.00 93.69 189 ASP A O 1
ATOM 1459 N N . CYS A 1 190 ? -3.783 5.758 21.039 1.00 90.31 190 CYS A N 1
ATOM 1460 C CA . CYS A 1 190 ? -3.697 5.127 22.365 1.00 90.31 190 CYS A CA 1
ATOM 1461 C C . CYS A 1 190 ? -4.217 3.677 22.368 1.00 90.31 190 CYS A C 1
ATOM 1463 O O . CYS A 1 190 ? -5.121 3.324 21.602 1.00 90.31 190 CYS A O 1
ATOM 1465 N N . PRO A 1 191 ? -3.670 2.806 23.240 1.00 92.69 191 PRO A N 1
ATOM 1466 C CA . PRO A 1 191 ? -4.339 1.560 23.583 1.00 92.69 191 PRO A CA 1
ATOM 1467 C C . PRO A 1 191 ? -5.528 1.844 24.510 1.00 92.69 191 PRO A C 1
ATOM 1469 O O . PRO A 1 191 ? -5.441 2.695 25.391 1.00 92.69 191 PRO A O 1
ATOM 1472 N N . LEU A 1 192 ? -6.612 1.081 24.367 1.00 91.00 192 LEU A N 1
ATOM 1473 C CA . LEU A 1 192 ? -7.728 1.080 25.328 1.00 91.00 192 LEU A CA 1
ATOM 1474 C C . LEU A 1 192 ? -7.513 -0.025 26.366 1.00 91.00 192 LEU A C 1
ATOM 1476 O O . LEU A 1 192 ? -8.319 -0.945 26.518 1.00 91.00 192 LEU A O 1
ATOM 1480 N N . GLU A 1 193 ? -6.343 0.014 26.991 1.00 90.12 193 GLU A N 1
ATOM 1481 C CA . GLU A 1 193 ? -5.834 -0.959 27.953 1.00 90.12 193 GLU A CA 1
ATOM 1482 C C . GLU A 1 193 ? -5.093 -0.190 29.048 1.00 90.12 193 GLU A C 1
ATOM 1484 O O . GLU A 1 193 ? -4.519 0.866 28.780 1.00 90.12 193 GLU A O 1
ATOM 1489 N N . TYR A 1 194 ? -5.075 -0.725 30.268 1.00 86.69 194 TYR A N 1
ATOM 1490 C CA . TYR A 1 194 ? -4.282 -0.141 31.341 1.00 86.69 194 TYR A CA 1
ATOM 1491 C C . TYR A 1 194 ? -2.794 -0.231 30.994 1.00 86.69 194 TYR A C 1
ATOM 1493 O O . TYR A 1 194 ? -2.223 -1.322 30.868 1.00 86.69 194 TYR A O 1
ATOM 1501 N N . LYS A 1 195 ? -2.158 0.927 30.796 1.00 79.94 195 LYS A N 1
ATOM 1502 C CA . LYS A 1 195 ? -0.725 0.994 30.522 1.00 79.94 195 LYS A CA 1
ATOM 1503 C C . LYS A 1 195 ? 0.022 0.971 31.851 1.00 79.94 195 LYS A C 1
ATOM 1505 O O . LYS A 1 195 ? -0.156 1.849 32.686 1.00 79.94 195 LYS A O 1
ATOM 1510 N N . LYS A 1 196 ? 0.901 -0.016 32.021 1.00 78.94 196 LYS A N 1
ATOM 1511 C CA . LYS A 1 196 ? 1.887 0.010 33.105 1.00 78.94 196 LYS A CA 1
ATOM 1512 C C . LYS A 1 196 ? 2.920 1.083 32.790 1.00 78.94 196 LYS A C 1
ATOM 1514 O O . LYS A 1 196 ? 3.442 1.111 31.672 1.00 78.94 196 LYS A O 1
ATOM 1519 N N . ASP A 1 197 ? 3.203 1.938 33.762 1.00 75.81 197 ASP A N 1
ATOM 1520 C CA . ASP A 1 197 ? 4.272 2.918 33.625 1.00 75.81 197 ASP A CA 1
ATOM 1521 C C . ASP A 1 197 ? 5.613 2.233 33.343 1.00 75.81 197 ASP A C 1
ATOM 1523 O O . ASP A 1 197 ? 5.900 1.135 33.822 1.00 75.81 197 ASP A O 1
ATOM 1527 N N . GLU A 1 198 ? 6.425 2.883 32.510 1.00 71.56 198 GLU A N 1
ATOM 1528 C CA . GLU A 1 198 ? 7.736 2.377 32.087 1.00 71.56 198 GLU A CA 1
ATOM 1529 C C . GLU A 1 198 ? 8.811 2.568 33.171 1.00 71.56 198 GLU A C 1
ATOM 1531 O O . GLU A 1 198 ? 9.851 1.906 33.144 1.00 71.56 198 GLU A O 1
ATOM 1536 N N . SER A 1 199 ? 8.566 3.442 34.152 1.00 75.81 199 SER A N 1
ATOM 1537 C CA . SER A 1 199 ? 9.365 3.513 35.374 1.00 75.81 199 SER A CA 1
ATOM 1538 C C . SER A 1 199 ? 9.161 2.245 36.205 1.00 75.81 199 SER A C 1
ATOM 1540 O O . SER A 1 199 ? 8.090 1.645 36.202 1.00 75.81 199 SER A O 1
ATOM 1542 N N . GLN A 1 200 ? 10.198 1.812 36.932 1.00 57.22 200 GLN A N 1
ATOM 1543 C CA . GLN A 1 200 ? 10.094 0.664 37.838 1.00 57.22 200 GLN A CA 1
ATOM 1544 C C . GLN A 1 200 ? 9.194 1.004 39.034 1.00 57.22 200 GLN A C 1
ATOM 1546 O O . GLN A 1 200 ? 9.673 1.294 40.128 1.00 57.22 200 GLN A O 1
ATOM 1551 N N . THR A 1 201 ? 7.881 0.978 38.826 1.00 63.69 201 THR A N 1
ATOM 1552 C CA . THR A 1 201 ? 6.885 1.074 39.888 1.00 63.69 201 THR A CA 1
ATOM 1553 C C . THR A 1 201 ? 6.794 -0.291 40.557 1.00 63.69 201 THR A C 1
ATOM 1555 O O . THR A 1 201 ? 6.008 -1.156 40.172 1.00 63.69 201 THR A O 1
ATOM 1558 N N . SER A 1 202 ? 7.662 -0.519 41.540 1.00 67.06 202 SER A N 1
ATOM 1559 C CA . SER A 1 202 ? 7.565 -1.672 42.429 1.00 67.06 202 SER A CA 1
ATOM 1560 C C . SER A 1 202 ? 6.443 -1.423 43.430 1.00 67.06 202 SER A C 1
ATOM 1562 O O . SER A 1 202 ? 6.575 -0.586 44.323 1.00 67.06 202 SER A O 1
ATOM 1564 N N . VAL A 1 203 ? 5.333 -2.138 43.277 1.00 69.56 203 VAL A N 1
ATOM 1565 C CA . VAL A 1 203 ? 4.264 -2.133 44.277 1.00 69.56 203 VAL A CA 1
ATOM 1566 C C . VAL A 1 203 ? 4.606 -3.172 45.342 1.00 69.56 203 VAL A C 1
ATOM 1568 O O . VAL A 1 203 ? 4.613 -4.371 45.065 1.00 69.56 203 VAL A O 1
ATOM 1571 N N . GLU A 1 204 ? 4.913 -2.719 46.556 1.00 75.50 204 GLU A N 1
ATOM 1572 C CA . GLU A 1 204 ? 5.090 -3.600 47.712 1.00 75.50 204 GLU A CA 1
ATOM 1573 C C . GLU A 1 204 ? 3.720 -3.902 48.327 1.00 75.50 204 GLU A C 1
ATOM 1575 O O . GLU A 1 204 ? 3.081 -3.044 48.933 1.00 75.50 204 GLU A O 1
ATOM 1580 N N . MET A 1 205 ? 3.240 -5.130 48.132 1.00 70.81 205 MET A N 1
ATOM 1581 C CA . MET A 1 205 ? 1.938 -5.560 48.641 1.00 70.81 205 MET A CA 1
ATOM 1582 C C . MET A 1 205 ? 2.098 -6.076 50.069 1.00 70.81 205 MET A C 1
ATOM 1584 O O . MET A 1 205 ? 2.778 -7.079 50.286 1.00 70.81 205 MET A O 1
ATOM 1588 N N . THR A 1 206 ? 1.484 -5.392 51.038 1.00 78.06 206 THR A N 1
ATOM 1589 C CA . THR A 1 206 ? 1.607 -5.756 52.464 1.00 78.06 206 THR A CA 1
ATOM 1590 C C . THR A 1 206 ? 0.301 -6.323 53.020 1.00 78.06 206 THR A C 1
ATOM 1592 O O . THR A 1 206 ? 0.340 -7.195 53.887 1.00 78.06 206 THR A O 1
ATOM 1595 N N . ALA A 1 207 ? -0.853 -5.874 52.509 1.00 81.19 207 ALA A N 1
ATOM 1596 C CA . ALA A 1 207 ? -2.171 -6.362 52.903 1.00 81.19 207 ALA A CA 1
ATOM 1597 C C . ALA A 1 207 ? -2.909 -7.058 51.743 1.00 81.19 207 ALA A C 1
ATOM 1599 O O . ALA A 1 207 ? -2.791 -6.674 50.581 1.00 81.19 207 ALA A O 1
ATOM 1600 N N . GLU A 1 208 ? -3.744 -8.057 52.059 1.00 76.12 208 GLU A N 1
ATOM 1601 C CA . GLU A 1 208 ? -4.586 -8.757 51.067 1.00 76.12 208 GLU A CA 1
ATOM 1602 C C . GLU A 1 208 ? -5.615 -7.824 50.390 1.00 76.12 208 GLU A C 1
ATOM 1604 O O . GLU A 1 208 ? -6.022 -8.053 49.251 1.00 76.12 208 GLU A O 1
ATOM 1609 N N . THR A 1 209 ? -6.005 -6.733 51.058 1.00 82.44 209 THR A N 1
ATOM 1610 C CA . THR A 1 209 ? -6.929 -5.714 50.529 1.00 82.44 209 THR A CA 1
ATOM 1611 C C . THR A 1 209 ? -6.336 -4.896 49.385 1.00 82.44 209 THR A C 1
ATOM 1613 O O . THR A 1 209 ? -7.079 -4.440 48.515 1.00 82.44 209 THR A O 1
ATOM 1616 N N . ASP A 1 210 ? -5.011 -4.750 49.344 1.00 82.06 210 ASP A N 1
ATOM 1617 C CA . ASP A 1 210 ? -4.319 -3.916 48.355 1.00 82.06 210 ASP A CA 1
ATOM 1618 C C . ASP A 1 210 ? -4.455 -4.507 46.946 1.00 82.06 210 ASP A C 1
ATOM 1620 O O . ASP A 1 210 ? -4.596 -3.780 45.965 1.00 82.06 210 ASP A O 1
ATOM 1624 N N . PHE A 1 211 ? -4.513 -5.840 46.841 1.00 80.19 211 PHE A N 1
ATOM 1625 C CA . PHE A 1 211 ? -4.713 -6.533 45.567 1.00 80.19 211 PHE A CA 1
ATOM 1626 C C . PHE A 1 211 ? -6.076 -6.232 44.944 1.00 80.19 211 PHE A C 1
ATOM 1628 O O . PHE A 1 211 ? -6.180 -6.029 43.736 1.00 80.19 211 PHE A O 1
ATOM 1635 N N . THR A 1 212 ? -7.119 -6.142 45.772 1.00 86.75 212 THR A N 1
ATOM 1636 C CA . THR A 1 212 ? -8.464 -5.798 45.292 1.00 86.75 212 THR A CA 1
ATOM 1637 C C . THR A 1 212 ? -8.540 -4.327 44.882 1.00 86.75 212 THR A C 1
ATOM 1639 O O . THR A 1 212 ? -9.174 -4.009 43.880 1.00 86.75 212 THR A O 1
ATOM 1642 N N . GLY A 1 213 ? -7.855 -3.437 45.610 1.00 85.50 213 GLY A N 1
ATOM 1643 C CA . GLY A 1 213 ? -7.776 -2.016 45.265 1.00 85.50 213 GLY A CA 1
ATOM 1644 C C . GLY A 1 213 ? -7.096 -1.766 43.917 1.00 85.50 213 GLY A C 1
ATOM 1645 O O . GLY A 1 213 ? -7.613 -1.001 43.111 1.00 85.50 213 GLY A O 1
ATOM 1646 N N . LEU A 1 214 ? -5.989 -2.458 43.622 1.00 84.69 214 LEU A N 1
ATOM 1647 C CA . LEU A 1 214 ? -5.299 -2.336 42.329 1.00 84.69 214 LEU A CA 1
ATOM 1648 C C . LEU A 1 214 ? -6.164 -2.802 41.154 1.00 84.69 214 LEU A C 1
ATOM 1650 O O . LEU A 1 214 ? -6.196 -2.139 40.121 1.00 84.69 214 LEU A O 1
ATOM 1654 N N . LEU A 1 215 ? -6.889 -3.913 41.322 1.00 86.81 215 LEU A N 1
ATOM 1655 C CA . LEU A 1 215 ? -7.832 -4.395 40.310 1.00 86.81 215 LEU A CA 1
ATOM 1656 C C . LEU A 1 215 ? -8.940 -3.369 40.048 1.00 86.81 215 LEU A C 1
ATOM 1658 O O . LEU A 1 215 ? -9.259 -3.092 38.897 1.00 86.81 215 LEU A O 1
ATOM 1662 N N . GLN A 1 216 ? -9.493 -2.766 41.104 1.00 89.12 216 GLN A N 1
ATOM 1663 C CA . GLN A 1 216 ? -10.513 -1.723 40.968 1.00 89.12 216 GLN A CA 1
ATOM 1664 C C . GLN A 1 216 ? -9.974 -0.485 40.248 1.00 89.12 216 GLN A C 1
ATOM 1666 O O . GLN A 1 216 ? -10.650 0.032 39.365 1.00 89.12 216 GLN A O 1
ATOM 1671 N N . MET A 1 217 ? -8.750 -0.048 40.558 1.00 87.94 217 MET A N 1
ATOM 1672 C CA . MET A 1 217 ? -8.109 1.078 39.868 1.00 87.94 217 MET A CA 1
ATOM 1673 C C . MET A 1 217 ? -7.913 0.801 38.373 1.00 87.94 217 MET A C 1
ATOM 1675 O O . MET A 1 217 ? -8.150 1.677 37.543 1.00 87.94 217 MET A O 1
ATOM 1679 N N . GLU A 1 218 ? -7.506 -0.418 38.012 1.00 87.44 218 GLU A N 1
ATOM 1680 C CA . GLU A 1 218 ? -7.381 -0.828 36.611 1.00 87.44 218 GLU A CA 1
ATOM 1681 C C . GLU A 1 218 ? -8.739 -0.786 35.889 1.00 87.44 218 GLU A C 1
ATOM 1683 O O . GLU A 1 218 ? -8.847 -0.247 34.782 1.00 87.44 218 GLU A O 1
ATOM 1688 N N . GLU A 1 219 ? -9.794 -1.305 36.524 1.00 89.81 219 GLU A N 1
ATOM 1689 C CA . GLU A 1 219 ? -11.153 -1.277 35.977 1.00 89.81 219 GLU A CA 1
ATOM 1690 C C . GLU A 1 219 ? -11.706 0.147 35.831 1.00 89.81 219 GLU A C 1
ATOM 1692 O O . GLU A 1 219 ? -12.345 0.460 34.820 1.00 89.81 219 GLU A O 1
ATOM 1697 N N . GLU A 1 220 ? -11.468 1.008 36.824 1.00 91.25 220 GLU A N 1
ATOM 1698 C CA . GLU A 1 220 ? -11.874 2.415 36.819 1.00 91.25 220 GLU A CA 1
ATOM 1699 C C . GLU A 1 220 ? -11.179 3.185 35.700 1.00 91.25 220 GLU A C 1
ATOM 1701 O O . GLU A 1 220 ? -11.859 3.851 34.921 1.00 91.25 220 GLU A O 1
ATOM 1706 N N . HIS A 1 221 ? -9.870 3.004 35.527 1.00 90.81 221 HIS A N 1
ATOM 1707 C CA . HIS A 1 221 ? -9.124 3.663 34.459 1.00 90.81 221 HIS A CA 1
ATOM 1708 C C . HIS A 1 221 ? -9.659 3.294 33.067 1.00 90.81 221 HIS A C 1
ATOM 1710 O O . HIS A 1 221 ? -9.941 4.159 32.240 1.00 90.81 221 HIS A O 1
ATOM 1716 N N . VAL A 1 222 ? -9.884 2.002 32.798 1.00 91.81 222 VAL A N 1
ATOM 1717 C CA . VAL A 1 222 ? -10.447 1.557 31.508 1.00 91.81 222 VAL A CA 1
ATOM 1718 C C . VAL A 1 222 ? -11.857 2.115 31.289 1.00 91.81 222 VAL A C 1
ATOM 1720 O O . VAL A 1 222 ? -12.249 2.416 30.156 1.00 91.81 222 VAL A O 1
ATOM 1723 N N . LYS A 1 223 ? -12.633 2.259 32.364 1.00 92.00 223 LYS A N 1
ATOM 1724 C CA . LYS A 1 223 ? -13.973 2.839 32.320 1.00 92.00 223 LYS A CA 1
ATOM 1725 C C . LYS A 1 223 ? -13.937 4.338 32.017 1.00 92.00 223 LYS A C 1
ATOM 1727 O O . LYS A 1 223 ? -14.792 4.783 31.255 1.00 92.00 223 LYS A O 1
ATOM 1732 N N . GLU A 1 224 ? -12.979 5.086 32.559 1.00 91.81 224 GLU A N 1
ATOM 1733 C CA . GLU A 1 224 ? -12.757 6.508 32.249 1.00 91.81 224 GLU A CA 1
ATOM 1734 C C . GLU A 1 224 ? -12.400 6.705 30.773 1.00 91.81 224 GLU A C 1
ATOM 1736 O O . GLU A 1 224 ? -13.107 7.431 30.077 1.00 91.81 224 GLU A O 1
ATOM 1741 N N . LEU A 1 225 ? -11.436 5.936 30.247 1.00 91.19 225 LEU A N 1
ATOM 1742 C CA . LEU A 1 225 ? -11.076 5.965 28.820 1.00 91.19 225 LEU A CA 1
ATOM 1743 C C . LEU A 1 225 ? -12.294 5.730 27.912 1.00 91.19 225 LEU A C 1
ATOM 1745 O O . LEU A 1 225 ? -12.479 6.391 26.888 1.00 91.19 225 LEU A O 1
ATOM 1749 N N . CYS A 1 226 ? -13.147 4.768 28.278 1.00 91.12 226 CYS A N 1
ATOM 1750 C CA . CYS A 1 226 ? -14.379 4.507 27.539 1.00 91.12 226 CYS A CA 1
ATOM 1751 C C . CYS A 1 226 ? -15.396 5.644 27.710 1.00 91.12 226 CYS A C 1
ATOM 1753 O O . CYS A 1 226 ? -16.112 5.955 26.762 1.00 91.12 226 CYS A O 1
ATOM 1755 N N . ALA A 1 227 ? -15.488 6.260 28.889 1.00 91.75 227 ALA A N 1
ATOM 1756 C CA . ALA A 1 227 ? -16.412 7.358 29.149 1.00 91.75 227 ALA A CA 1
ATOM 1757 C C . ALA A 1 227 ? -16.098 8.586 28.283 1.00 91.75 227 ALA A C 1
ATOM 1759 O O . ALA A 1 227 ? -17.033 9.165 27.729 1.00 91.75 227 ALA A O 1
ATOM 1760 N N . ASP A 1 228 ? -14.819 8.913 28.084 1.00 90.94 228 ASP A N 1
ATOM 1761 C CA . ASP A 1 228 ? -14.377 10.007 27.204 1.00 90.94 228 ASP A CA 1
ATOM 1762 C C . ASP A 1 228 ? -14.865 9.802 25.762 1.00 90.94 228 ASP A C 1
ATOM 1764 O O . ASP A 1 228 ? -15.468 10.679 25.141 1.00 90.94 228 ASP A O 1
ATOM 1768 N N . ILE A 1 229 ? -14.686 8.585 25.244 1.00 90.62 229 ILE A N 1
ATOM 1769 C CA . ILE A 1 229 ? -15.113 8.192 23.894 1.00 90.62 229 ILE A CA 1
ATOM 1770 C C . ILE A 1 229 ? -16.640 8.259 23.751 1.00 90.62 229 ILE A C 1
ATOM 1772 O O . ILE A 1 229 ? -17.171 8.659 22.706 1.00 90.62 229 ILE A O 1
ATOM 1776 N N . LEU A 1 230 ? -17.358 7.856 24.801 1.00 89.88 230 LEU A N 1
ATOM 1777 C CA . LEU A 1 230 ? -18.818 7.859 24.841 1.00 89.88 230 LEU A CA 1
ATOM 1778 C C . LEU A 1 230 ? -19.402 9.264 24.983 1.00 89.88 230 LEU A C 1
ATOM 1780 O O . LEU A 1 230 ? -20.488 9.516 24.453 1.00 89.88 230 LEU A O 1
ATOM 1784 N N . ALA A 1 231 ? -18.692 10.188 25.635 1.00 90.50 231 ALA A N 1
ATOM 1785 C CA . ALA A 1 231 ? -19.110 11.582 25.766 1.00 90.50 231 ALA A CA 1
ATOM 1786 C C . ALA A 1 231 ? -19.313 12.241 24.393 1.00 90.50 231 ALA A C 1
ATOM 1788 O O . ALA A 1 231 ? -20.260 13.006 24.200 1.00 90.50 231 ALA A O 1
ATOM 1789 N N . LEU A 1 232 ? -18.491 11.860 23.413 1.00 87.00 232 LEU A N 1
ATOM 1790 C CA . LEU A 1 232 ? -18.562 12.352 22.040 1.00 87.00 232 LEU A CA 1
ATOM 1791 C C . LEU A 1 232 ? -19.618 11.664 21.175 1.00 87.00 232 LEU A C 1
ATOM 1793 O O . LEU A 1 232 ? -19.780 12.053 20.024 1.00 87.00 232 LEU A O 1
ATOM 1797 N N . ARG A 1 233 ? -20.373 10.683 21.694 1.00 86.50 233 ARG A N 1
ATOM 1798 C CA . ARG A 1 233 ? -21.392 9.920 20.941 1.00 86.50 233 ARG A CA 1
ATOM 1799 C C . ARG A 1 233 ? -20.839 9.382 19.615 1.00 86.50 233 ARG A C 1
ATOM 1801 O O . ARG A 1 233 ? -21.369 9.690 18.545 1.00 86.50 233 ARG A O 1
ATOM 1808 N N . SER A 1 234 ? -19.734 8.651 19.702 1.00 86.38 234 SER A N 1
ATOM 1809 C CA . SER A 1 234 ? -19.120 7.961 18.568 1.00 86.38 234 SER A CA 1
ATOM 1810 C C . SER A 1 234 ? -19.819 6.631 18.285 1.00 86.38 234 SER A C 1
ATOM 1812 O O . SER A 1 234 ? -20.268 5.957 19.209 1.00 86.38 234 SER A O 1
ATOM 1814 N N . ASP A 1 235 ? -19.900 6.243 17.011 1.00 91.56 235 ASP A N 1
ATOM 1815 C CA . ASP A 1 235 ? -20.455 4.945 16.600 1.00 91.56 235 ASP A CA 1
ATOM 1816 C C . ASP A 1 235 ? -19.351 3.929 16.301 1.00 91.56 235 ASP A C 1
ATOM 1818 O O . ASP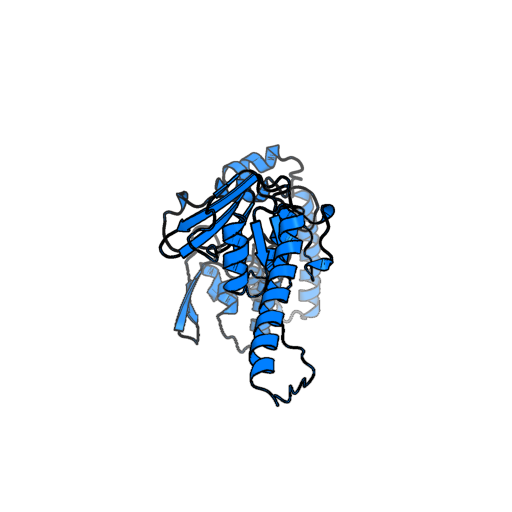 A 1 235 ? -19.535 2.720 16.470 1.00 91.56 235 ASP A O 1
ATOM 1822 N N . VAL A 1 236 ? -18.200 4.4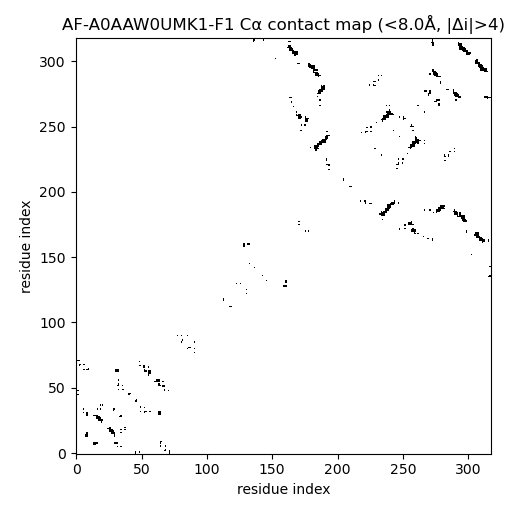18 15.828 1.00 93.62 236 VAL A N 1
ATOM 1823 C CA . VAL A 1 236 ? -17.055 3.603 15.428 1.00 93.62 236 VAL A CA 1
ATOM 1824 C C . VAL A 1 236 ? -15.774 4.188 16.016 1.00 93.62 236 VAL A C 1
ATOM 1826 O O . VAL A 1 236 ? -15.484 5.371 15.858 1.00 93.62 236 VAL A O 1
ATOM 1829 N N . VAL A 1 237 ? -14.978 3.339 16.657 1.00 94.50 237 VAL A N 1
ATOM 1830 C CA . VAL A 1 237 ? -13.675 3.684 17.231 1.00 94.50 237 VAL A CA 1
ATOM 1831 C C . VAL A 1 237 ? -12.618 2.803 16.596 1.00 94.50 237 VAL A C 1
ATOM 1833 O O . VAL A 1 237 ? -12.737 1.576 16.586 1.00 94.50 237 VAL A O 1
ATOM 1836 N N . ILE A 1 238 ? -11.571 3.421 16.071 1.00 95.12 238 ILE A N 1
ATOM 1837 C CA . ILE A 1 238 ? -10.475 2.728 15.405 1.00 95.12 238 ILE A CA 1
ATOM 1838 C C . ILE A 1 238 ? -9.194 3.048 16.156 1.00 95.12 238 ILE A C 1
ATOM 1840 O O . ILE A 1 238 ? -8.849 4.215 16.319 1.00 95.12 238 ILE A O 1
ATOM 1844 N N . THR A 1 239 ? -8.495 2.013 16.615 1.00 94.69 239 THR A N 1
ATOM 1845 C CA . THR A 1 239 ? -7.243 2.167 17.354 1.00 94.69 239 THR A CA 1
ATOM 1846 C C . THR A 1 239 ? -6.075 1.509 16.622 1.00 94.69 239 THR A C 1
ATOM 1848 O O . THR A 1 239 ? -6.188 0.411 16.059 1.00 94.69 239 THR A O 1
ATOM 1851 N N . GLU A 1 240 ? -4.912 2.162 16.648 1.00 94.50 240 GLU A N 1
ATOM 1852 C CA . GLU A 1 240 ? -3.658 1.568 16.155 1.00 94.50 240 GLU A CA 1
ATOM 1853 C C . GLU A 1 240 ? -3.154 0.449 17.078 1.00 94.50 240 GLU A C 1
ATOM 1855 O O . GLU A 1 240 ? -2.417 -0.448 16.660 1.00 94.50 240 GLU A O 1
ATOM 1860 N N . LYS A 1 241 ? -3.571 0.476 18.348 1.00 93.31 241 LYS A N 1
ATOM 1861 C CA . LYS A 1 241 ? -3.071 -0.398 19.414 1.00 93.31 241 LYS A CA 1
ATOM 1862 C C . LYS A 1 241 ? -4.117 -1.420 19.873 1.00 93.31 241 LYS A C 1
ATOM 1864 O O . LYS A 1 241 ? -5.058 -1.760 19.155 1.00 93.31 241 LYS A O 1
ATOM 1869 N N . GLY A 1 242 ? -3.861 -2.028 21.029 1.00 92.06 242 GLY A N 1
ATOM 1870 C CA . GLY A 1 242 ? -4.736 -3.003 21.668 1.00 92.06 242 GLY A CA 1
ATOM 1871 C C . GLY A 1 242 ? -5.998 -2.380 22.270 1.00 92.06 242 GLY A C 1
ATOM 1872 O O . GLY A 1 242 ? -6.116 -1.162 22.403 1.00 92.06 242 GLY A O 1
ATOM 1873 N N . VAL A 1 243 ? -6.949 -3.248 22.601 1.00 93.75 243 VAL A N 1
ATOM 1874 C CA . VAL A 1 243 ? -8.210 -2.907 23.265 1.00 93.75 243 VAL A CA 1
ATOM 1875 C C . VAL A 1 243 ? -8.507 -4.028 24.253 1.00 93.75 243 VAL A C 1
ATOM 1877 O O . VAL A 1 243 ? -8.660 -5.183 23.834 1.00 93.75 243 VAL A O 1
ATOM 1880 N N . SER A 1 244 ? -8.621 -3.674 25.534 1.00 93.25 244 SER A N 1
ATOM 1881 C CA . SER A 1 244 ? -8.905 -4.604 26.630 1.00 93.25 244 SER A CA 1
ATOM 1882 C C . SER A 1 244 ? -10.279 -5.247 26.456 1.00 93.25 244 SER A C 1
ATOM 1884 O O . SER A 1 244 ? -11.205 -4.630 25.927 1.00 93.25 244 SER A O 1
ATOM 1886 N N . ASP A 1 245 ? -10.457 -6.474 26.938 1.00 91.44 245 ASP A N 1
ATOM 1887 C CA . ASP A 1 245 ? -11.758 -7.151 26.910 1.00 91.44 245 ASP A CA 1
ATOM 1888 C C . ASP A 1 245 ? -12.805 -6.420 27.769 1.00 91.44 245 ASP A C 1
ATOM 1890 O O . ASP A 1 245 ? -13.983 -6.359 27.406 1.00 91.44 245 ASP A O 1
ATOM 1894 N N . LEU A 1 246 ? -12.371 -5.767 28.854 1.00 92.00 246 LEU A N 1
ATOM 1895 C CA . LEU A 1 246 ? -13.236 -4.913 29.668 1.00 92.00 246 LEU A CA 1
ATOM 1896 C C . LEU A 1 246 ? -13.711 -3.681 28.879 1.00 92.00 246 LEU A C 1
ATOM 1898 O O . LEU A 1 246 ? -14.900 -3.353 28.893 1.00 92.00 246 LEU A O 1
ATOM 1902 N N . ALA A 1 247 ? -12.808 -3.044 28.126 1.00 93.12 247 ALA A N 1
ATOM 1903 C CA . ALA A 1 247 ? -13.147 -1.924 27.248 1.00 93.12 247 ALA A CA 1
ATOM 1904 C C . ALA A 1 247 ? -14.147 -2.357 26.164 1.00 93.12 247 ALA A C 1
ATOM 1906 O O . ALA A 1 247 ? -15.150 -1.684 25.931 1.00 93.12 247 ALA A O 1
AT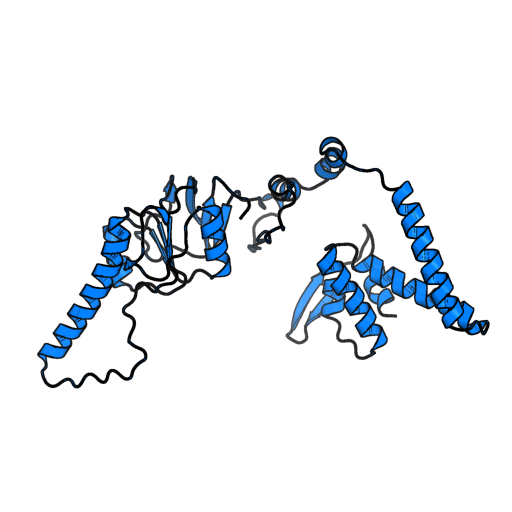OM 1907 N N . GLN A 1 248 ? -13.938 -3.530 25.552 1.00 93.56 248 GLN A N 1
ATOM 1908 C CA . GLN A 1 248 ? -14.877 -4.096 24.578 1.00 93.56 248 GLN A CA 1
ATOM 1909 C C . GLN A 1 248 ? -16.272 -4.288 25.183 1.00 93.56 248 GLN A C 1
ATOM 1911 O O . GLN A 1 248 ? -17.266 -3.963 24.534 1.00 93.56 248 GLN A O 1
ATOM 1916 N N . HIS A 1 249 ? -16.368 -4.775 26.423 1.00 92.94 249 HIS A N 1
ATOM 1917 C CA . HIS A 1 249 ? -17.649 -4.946 27.108 1.00 92.94 249 HIS A CA 1
ATOM 1918 C C . HIS A 1 249 ? -18.386 -3.610 27.307 1.00 92.94 249 HIS A C 1
ATOM 1920 O O . HIS A 1 249 ? -19.588 -3.523 27.032 1.00 92.94 249 HIS A O 1
ATOM 1926 N N . TYR A 1 250 ? -17.679 -2.555 27.726 1.00 92.56 250 TYR A N 1
ATOM 1927 C CA . TYR A 1 250 ? -18.266 -1.219 27.872 1.00 92.56 250 TYR A CA 1
ATOM 1928 C C . TYR A 1 250 ? -18.711 -0.622 26.531 1.00 92.56 250 TYR A C 1
ATOM 1930 O O . TYR A 1 250 ? -19.834 -0.122 26.433 1.00 92.56 250 TYR A O 1
ATOM 1938 N N . LEU A 1 251 ? -17.889 -0.747 25.487 1.00 92.88 251 LEU A N 1
ATOM 1939 C CA . LEU A 1 251 ? -18.217 -0.268 24.141 1.00 92.88 251 LEU A CA 1
ATOM 1940 C C . LEU A 1 251 ? -19.428 -1.007 23.550 1.00 92.88 251 LEU A C 1
ATOM 1942 O O . LEU A 1 251 ? -20.332 -0.371 23.015 1.00 92.88 251 LEU A O 1
ATOM 1946 N N . VAL A 1 252 ? -19.521 -2.331 23.731 1.00 93.75 252 VAL A N 1
ATOM 1947 C CA . VAL A 1 252 ? -20.686 -3.128 23.299 1.00 93.75 252 VAL A CA 1
ATOM 1948 C C . VAL A 1 252 ? -21.958 -2.690 24.017 1.00 93.75 252 VAL A C 1
ATOM 1950 O O . VAL A 1 252 ? -23.001 -2.566 23.377 1.00 93.75 252 VAL A O 1
ATOM 1953 N N . LYS A 1 253 ? -21.894 -2.443 25.333 1.00 91.75 253 LYS A N 1
ATOM 1954 C CA . LYS A 1 253 ? -23.052 -1.975 26.111 1.00 91.75 253 LYS A CA 1
ATOM 1955 C C . LYS A 1 253 ? -23.563 -0.624 25.610 1.00 91.75 253 LYS A C 1
ATOM 1957 O O . LYS A 1 253 ? -24.766 -0.381 25.642 1.00 91.75 253 LYS A O 1
ATOM 1962 N N . ALA A 1 254 ? -22.656 0.228 25.146 1.00 90.62 254 ALA A N 1
ATOM 1963 C CA . ALA A 1 254 ? -22.983 1.516 24.558 1.00 90.62 254 ALA A CA 1
ATOM 1964 C C . ALA A 1 254 ? -23.350 1.456 23.063 1.00 90.62 254 ALA A C 1
ATOM 1966 O O . ALA A 1 254 ? -23.813 2.452 22.518 1.00 90.62 254 ALA A O 1
ATOM 1967 N N . GLY A 1 255 ? -23.178 0.305 22.403 1.00 90.19 255 GLY A N 1
ATOM 1968 C CA . GLY A 1 255 ? -23.472 0.130 20.979 1.00 90.19 255 GLY A CA 1
ATOM 1969 C C . GLY A 1 255 ? -22.376 0.623 20.028 1.00 90.19 255 GLY A C 1
ATOM 1970 O O . GLY A 1 255 ? -22.635 0.747 18.833 1.00 90.19 255 GLY A O 1
ATOM 1971 N N . VAL A 1 256 ? -21.162 0.870 20.528 1.00 93.62 256 VAL A N 1
ATOM 1972 C CA . VAL A 1 256 ? -20.023 1.365 19.741 1.00 93.62 256 VAL A CA 1
ATOM 1973 C C . VAL A 1 256 ? -19.248 0.202 19.129 1.00 93.62 256 VAL A C 1
ATOM 1975 O O . VAL A 1 256 ? -18.955 -0.801 19.786 1.00 93.62 256 VAL A O 1
ATOM 1978 N N . THR A 1 257 ? -18.893 0.338 17.854 1.00 94.31 257 THR A N 1
ATOM 1979 C CA . THR A 1 257 ? -18.091 -0.644 17.120 1.00 94.31 257 THR A CA 1
ATOM 1980 C C . THR A 1 257 ? -16.618 -0.296 17.221 1.00 94.31 257 THR A C 1
ATOM 1982 O O . THR A 1 257 ? -16.237 0.845 16.991 1.00 94.31 257 THR A O 1
ATOM 1985 N N . CYS A 1 258 ? -15.770 -1.272 17.535 1.00 94.62 258 CYS A N 1
ATOM 1986 C CA . CYS A 1 258 ? -14.343 -1.040 17.708 1.00 94.62 258 CYS A CA 1
ATOM 1987 C C . CYS A 1 258 ? -13.502 -1.901 16.760 1.00 94.62 258 CYS A C 1
ATOM 1989 O O . CYS A 1 258 ? -13.750 -3.102 16.609 1.00 94.62 258 CYS A O 1
ATOM 1991 N N . LEU A 1 259 ? -12.486 -1.280 16.158 1.00 94.69 259 LEU A N 1
ATOM 1992 C CA . LEU A 1 259 ? -11.394 -1.937 15.446 1.00 94.69 259 LEU A CA 1
ATOM 1993 C C . LEU A 1 259 ? -10.098 -1.721 16.223 1.00 94.69 259 LEU A C 1
ATOM 1995 O O . LEU A 1 259 ? -9.794 -0.599 16.620 1.00 94.69 259 LEU A O 1
ATOM 1999 N N . ARG A 1 260 ? -9.316 -2.788 16.389 1.00 94.44 260 ARG A N 1
ATOM 2000 C CA . ARG A 1 260 ? -8.017 -2.752 17.074 1.00 94.44 260 ARG A CA 1
ATOM 2001 C C . ARG A 1 260 ? -6.876 -3.099 16.129 1.00 94.44 260 ARG A C 1
ATOM 2003 O O . ARG A 1 260 ? -7.059 -3.891 15.198 1.00 94.44 260 ARG A O 1
ATOM 2010 N N . ARG A 1 261 ? -5.671 -2.625 16.449 1.00 93.44 261 ARG A N 1
ATOM 2011 C CA . ARG A 1 261 ? -4.421 -2.957 15.742 1.00 93.44 261 ARG A CA 1
ATOM 2012 C C . ARG A 1 261 ? -4.473 -2.628 14.248 1.00 93.44 261 ARG A C 1
ATOM 2014 O O . ARG A 1 261 ? -4.108 -3.468 13.413 1.00 93.44 261 ARG A O 1
ATOM 2021 N N . VAL A 1 262 ? -4.975 -1.442 13.914 1.00 94.25 262 VAL A N 1
ATOM 2022 C CA . VAL A 1 262 ? -4.928 -0.901 12.548 1.00 94.25 262 VAL A CA 1
ATOM 2023 C C . VAL A 1 262 ? -3.528 -0.360 12.259 1.00 94.25 262 VAL A C 1
ATOM 2025 O O . VAL A 1 262 ? -2.859 0.157 13.149 1.00 94.25 262 VAL A O 1
ATOM 2028 N N . LYS A 1 263 ? -3.037 -0.528 11.026 1.00 91.94 263 LYS A N 1
ATOM 2029 C CA . LYS A 1 263 ? -1.718 -0.003 10.651 1.00 91.94 263 LYS A CA 1
ATOM 2030 C C . LYS A 1 263 ? -1.761 1.523 10.633 1.00 91.94 263 LYS A C 1
ATOM 2032 O O . LYS A 1 263 ? -2.722 2.108 10.144 1.00 91.94 263 LYS A O 1
ATOM 2037 N N . LYS A 1 264 ? -0.665 2.158 11.045 1.00 90.88 264 LYS A N 1
ATOM 2038 C CA . LYS A 1 264 ? -0.511 3.618 11.002 1.00 90.88 264 LYS A CA 1
ATOM 2039 C C . LYS A 1 264 ? -0.730 4.219 9.607 1.00 90.88 264 LYS A C 1
ATOM 2041 O O . LYS A 1 264 ? -1.322 5.284 9.477 1.00 90.88 264 LYS A O 1
ATOM 2046 N N . SER A 1 265 ? -0.289 3.523 8.552 1.00 88.06 265 SER A N 1
ATOM 2047 C CA . SER A 1 265 ? -0.551 3.919 7.159 1.00 88.06 265 SER A CA 1
ATOM 2048 C C . SER A 1 265 ? -2.046 4.042 6.871 1.00 88.06 265 SER A C 1
ATOM 2050 O O . SER A 1 265 ? -2.484 5.028 6.287 1.00 88.06 265 SER A O 1
ATOM 2052 N N . ASP A 1 266 ? -2.820 3.059 7.324 1.00 89.25 266 ASP A N 1
ATOM 2053 C CA . ASP A 1 266 ? -4.251 2.951 7.056 1.00 89.25 266 ASP A CA 1
ATOM 2054 C C . ASP A 1 266 ? -5.008 3.958 7.927 1.00 89.25 266 ASP A C 1
ATOM 2056 O O . ASP A 1 266 ? -5.939 4.601 7.456 1.00 89.25 266 ASP A O 1
ATOM 2060 N N . ASN A 1 267 ? -4.558 4.176 9.167 1.00 90.75 267 ASN A N 1
ATOM 2061 C CA . ASN A 1 267 ? -5.129 5.177 10.064 1.00 90.75 267 ASN A CA 1
ATOM 2062 C C . ASN A 1 267 ? -4.949 6.609 9.525 1.00 90.75 267 ASN A C 1
ATOM 2064 O O . ASN A 1 267 ? -5.898 7.387 9.498 1.00 90.75 267 ASN A O 1
ATOM 2068 N N . ASN A 1 268 ? -3.764 6.938 8.996 1.00 89.44 268 ASN A N 1
ATOM 2069 C CA . ASN A 1 268 ? -3.516 8.226 8.336 1.00 89.44 268 ASN A CA 1
ATOM 2070 C C . ASN A 1 268 ? -4.421 8.445 7.114 1.00 89.44 268 ASN A C 1
ATOM 2072 O O . ASN A 1 268 ? -4.875 9.563 6.870 1.00 89.44 268 ASN A O 1
ATOM 2076 N N . ARG A 1 269 ? -4.701 7.385 6.350 1.00 85.19 269 ARG A N 1
ATOM 2077 C CA . ARG A 1 269 ? -5.641 7.437 5.221 1.00 85.19 269 ARG A CA 1
ATOM 2078 C C . ARG A 1 269 ? -7.075 7.616 5.703 1.00 85.19 269 ARG A C 1
ATOM 2080 O O . ARG A 1 269 ? -7.790 8.462 5.178 1.00 85.19 269 ARG A O 1
ATOM 2087 N N . LEU A 1 270 ? -7.485 6.883 6.739 1.00 89.00 270 LEU A N 1
ATOM 2088 C CA . LEU A 1 270 ? -8.802 7.029 7.362 1.00 89.00 270 LEU A CA 1
ATOM 2089 C C . LEU A 1 270 ? -9.036 8.446 7.879 1.00 89.00 270 LEU A C 1
ATOM 2091 O O . LEU A 1 270 ? -10.125 8.979 7.682 1.00 89.00 270 LEU A O 1
ATOM 2095 N N . ALA A 1 271 ? -8.020 9.057 8.488 1.00 89.69 271 ALA A N 1
ATOM 2096 C CA . ALA A 1 271 ? -8.065 10.432 8.973 1.00 89.69 271 ALA A CA 1
ATOM 2097 C C . ALA A 1 271 ? -8.416 11.400 7.839 1.00 89.69 271 ALA A C 1
ATOM 2099 O O . ALA A 1 271 ? -9.367 12.173 7.939 1.00 89.69 271 ALA A O 1
ATOM 2100 N N . ARG A 1 272 ? -7.720 11.274 6.707 1.00 84.94 272 ARG A N 1
ATOM 2101 C CA . ARG A 1 272 ? -7.966 12.088 5.512 1.00 84.94 272 ARG A CA 1
ATOM 2102 C C . ARG A 1 272 ? -9.327 11.793 4.868 1.00 84.94 272 ARG A C 1
ATOM 2104 O O . ARG A 1 272 ? -10.044 12.730 4.548 1.00 84.94 272 ARG A O 1
ATOM 2111 N N . ALA A 1 273 ? -9.714 10.522 4.734 1.00 84.88 273 ALA A N 1
ATOM 2112 C CA . ALA A 1 273 ? -10.965 10.131 4.077 1.00 84.88 273 ALA A CA 1
ATOM 2113 C C . ALA A 1 273 ? -12.219 10.474 4.899 1.00 84.88 273 ALA A C 1
ATOM 2115 O O . ALA A 1 273 ? -13.269 10.791 4.345 1.00 84.88 273 ALA A O 1
ATOM 2116 N N . CYS A 1 274 ? -12.139 10.370 6.227 1.00 85.25 274 CYS A N 1
ATOM 2117 C CA . CYS A 1 274 ? -13.268 10.628 7.125 1.00 85.25 274 CYS A CA 1
ATOM 2118 C C . CYS A 1 274 ? -13.294 12.075 7.644 1.00 85.25 274 CYS A C 1
ATOM 2120 O O . CYS A 1 274 ? -14.273 12.462 8.293 1.00 85.25 274 CYS A O 1
ATOM 2122 N N . GLY A 1 275 ? -12.229 12.846 7.396 1.00 85.56 275 GLY A N 1
ATOM 2123 C CA . GLY A 1 275 ? -12.002 14.164 7.987 1.00 85.56 275 GLY A CA 1
ATOM 2124 C C . GLY A 1 275 ? -11.768 14.116 9.501 1.00 85.56 275 GLY A C 1
ATOM 2125 O O . GLY A 1 275 ? -12.053 15.096 10.180 1.00 85.56 275 GLY A O 1
ATOM 2126 N N . ALA A 1 276 ? -11.319 12.975 10.029 1.00 89.19 276 ALA A N 1
ATOM 2127 C CA . ALA A 1 276 ? -11.016 12.792 11.447 1.00 89.19 276 ALA A CA 1
ATOM 2128 C C . ALA A 1 276 ? -9.565 13.184 11.739 1.00 89.19 276 ALA A C 1
ATOM 2130 O O . ALA A 1 276 ? -8.685 13.017 10.892 1.00 89.19 276 ALA A O 1
ATOM 2131 N N . THR A 1 277 ? -9.287 13.640 12.954 1.00 90.88 277 THR A N 1
ATOM 2132 C CA . THR A 1 277 ? -7.913 13.807 13.443 1.00 90.88 277 THR A CA 1
ATOM 2133 C C . THR A 1 277 ? -7.535 12.597 14.296 1.00 90.88 277 THR A C 1
ATOM 2135 O O . THR A 1 277 ? -8.373 11.981 14.953 1.00 90.88 277 THR A O 1
ATOM 2138 N N . ILE A 1 278 ? -6.265 12.196 14.233 1.00 93.44 278 ILE A N 1
ATOM 2139 C CA . ILE A 1 278 ? -5.760 11.088 15.048 1.00 93.44 278 ILE A CA 1
ATOM 2140 C C . ILE A 1 278 ? -5.368 11.656 16.405 1.00 93.44 278 ILE A C 1
ATOM 2142 O O . ILE A 1 278 ? -4.483 12.511 16.483 1.00 93.44 278 ILE A O 1
ATOM 2146 N N . CYS A 1 279 ? -6.008 11.167 17.463 1.00 92.25 279 CYS A N 1
ATOM 2147 C CA . CYS A 1 279 ? -5.733 11.595 18.829 1.00 92.25 279 CYS A CA 1
ATOM 2148 C C . CYS A 1 279 ? -4.803 10.604 19.537 1.00 92.25 279 CYS A C 1
ATOM 2150 O O . CYS A 1 279 ? -4.953 9.385 19.427 1.00 92.25 279 CYS A O 1
ATOM 2152 N N . ASN A 1 280 ? -3.842 11.136 20.293 1.00 90.88 280 ASN A N 1
ATOM 2153 C CA . ASN A 1 280 ? -2.876 10.320 21.032 1.00 90.88 280 ASN A CA 1
ATOM 2154 C C . ASN A 1 280 ? -3.409 9.866 22.395 1.00 90.88 280 ASN A C 1
ATOM 2156 O O . ASN A 1 280 ? -3.026 8.796 22.855 1.00 90.88 280 ASN A O 1
ATOM 2160 N N . HIS A 1 281 ? -4.276 10.663 23.024 1.00 88.44 281 HIS A N 1
ATOM 2161 C CA . HIS A 1 281 ? -4.891 10.400 24.327 1.00 88.44 281 HIS A CA 1
ATOM 2162 C C . HIS A 1 281 ? -6.412 10.567 24.228 1.00 88.44 281 HIS A C 1
ATOM 2164 O O . HIS A 1 281 ? -6.888 11.360 23.414 1.00 88.44 281 HIS A O 1
ATOM 2170 N N . SER A 1 282 ? -7.175 9.838 25.050 1.00 86.56 282 SER A N 1
ATOM 2171 C CA . SER A 1 282 ? -8.643 9.960 25.078 1.00 86.56 282 SER A CA 1
ATOM 2172 C C . SER A 1 282 ? -9.104 11.288 25.684 1.00 86.56 282 SER A C 1
ATOM 2174 O O . SER A 1 282 ? -10.089 11.857 25.231 1.00 86.56 282 SER A O 1
ATOM 2176 N N . GLU A 1 283 ? -8.355 11.826 26.645 1.00 87.44 283 GLU A N 1
ATOM 2177 C CA . GLU A 1 283 ? -8.690 13.074 27.345 1.00 87.44 283 GLU A CA 1
ATOM 2178 C C . GLU A 1 283 ? -8.651 14.310 26.430 1.00 87.44 283 GLU A C 1
ATOM 2180 O O . GLU A 1 283 ? -9.334 15.305 26.668 1.00 87.44 283 GLU A O 1
ATOM 2185 N N . GLU A 1 284 ? -7.847 14.259 25.365 1.00 87.94 284 GLU A N 1
ATOM 2186 C CA . GLU A 1 284 ? -7.690 15.360 24.409 1.00 87.94 284 GLU A CA 1
ATOM 2187 C C . GLU A 1 284 ? -8.810 15.406 23.361 1.00 87.94 284 GLU A C 1
ATOM 2189 O O . GLU A 1 284 ? -8.860 16.354 22.572 1.00 87.94 284 GLU A O 1
ATOM 2194 N N . LEU A 1 285 ? -9.693 14.401 23.342 1.00 88.50 285 LEU A N 1
ATOM 2195 C CA . LEU A 1 285 ? -10.715 14.247 22.318 1.00 88.50 285 LEU A CA 1
ATOM 2196 C C . LEU A 1 285 ? -11.714 15.411 22.341 1.00 88.50 285 LEU A C 1
ATOM 2198 O O . LEU A 1 285 ? -12.399 15.664 23.335 1.00 88.50 285 LEU A O 1
ATOM 2202 N N . LYS A 1 286 ? -11.853 16.095 21.202 1.00 88.81 286 LYS A N 1
ATOM 2203 C CA . LYS A 1 286 ? -12.850 17.152 20.997 1.00 88.81 286 LYS A CA 1
ATOM 2204 C C . LYS A 1 286 ? -13.861 16.742 19.941 1.00 88.81 286 LYS A C 1
ATOM 2206 O O . LYS A 1 286 ? -13.612 15.905 19.081 1.00 88.81 286 LYS A O 1
ATOM 2211 N N . ASP A 1 287 ? -15.004 17.421 19.940 1.00 87.06 287 ASP A N 1
ATOM 2212 C CA . ASP A 1 287 ? -16.053 17.180 18.941 1.00 87.06 287 ASP A CA 1
ATOM 2213 C C . ASP A 1 287 ? -15.596 17.547 17.509 1.00 87.06 287 ASP A C 1
ATOM 2215 O O . ASP A 1 287 ? -16.146 17.037 16.537 1.00 87.06 287 ASP A O 1
ATOM 2219 N N . SER A 1 288 ? -14.545 18.372 17.376 1.00 88.31 288 SER A N 1
ATOM 2220 C CA . SER A 1 288 ? -13.882 18.694 16.102 1.00 88.31 288 SER A CA 1
ATOM 2221 C C . SER A 1 288 ? -13.063 17.548 15.513 1.00 88.31 288 SER A C 1
ATOM 2223 O O . SER A 1 288 ? -12.791 17.561 14.317 1.00 88.31 288 SER A O 1
ATOM 2225 N N . ASP A 1 289 ? -12.650 16.593 16.343 1.00 88.38 289 ASP A N 1
ATOM 2226 C CA . ASP A 1 289 ? -11.749 15.506 15.953 1.00 88.38 289 ASP A CA 1
ATOM 2227 C C . ASP A 1 289 ? -12.511 14.310 15.359 1.00 88.38 289 ASP A C 1
ATOM 2229 O O . ASP A 1 289 ? -11.934 13.423 14.726 1.00 88.38 289 ASP A O 1
ATOM 2233 N N . VAL A 1 290 ? -13.836 14.303 15.531 1.00 89.38 290 VAL A N 1
ATOM 2234 C CA . VAL A 1 290 ? -14.724 13.232 15.085 1.00 89.38 290 VAL A CA 1
ATOM 2235 C C . VAL A 1 290 ? -14.964 13.319 13.577 1.00 89.38 290 VAL A C 1
ATOM 2237 O O . VAL A 1 290 ? -15.537 14.283 13.065 1.00 89.38 290 VAL A O 1
ATOM 2240 N N . GLY A 1 291 ? -14.619 12.248 12.865 1.00 87.38 291 GLY A N 1
ATOM 2241 C CA . GLY A 1 291 ? -14.907 12.102 11.444 1.00 87.38 291 GLY A CA 1
ATOM 2242 C C . GLY A 1 291 ? -16.395 11.882 11.196 1.00 87.38 291 GLY A C 1
ATOM 2243 O O . GLY A 1 291 ? -16.982 10.919 11.690 1.00 87.38 291 GLY A O 1
ATOM 2244 N N . THR A 1 292 ? -17.004 12.763 10.405 1.00 87.00 292 THR A N 1
ATOM 2245 C CA . THR A 1 292 ? -18.428 12.701 10.011 1.00 87.00 292 THR A CA 1
ATOM 2246 C C . THR A 1 292 ? -18.620 12.510 8.509 1.00 87.00 292 THR A C 1
ATOM 2248 O O . THR A 1 292 ? -19.745 12.391 8.029 1.00 87.00 292 THR A O 1
ATOM 2251 N N . GLN A 1 293 ? -17.527 12.479 7.743 1.00 84.81 293 GLN A N 1
ATOM 2252 C CA . GLN A 1 293 ? -17.583 12.491 6.283 1.00 84.81 293 GLN A CA 1
ATOM 2253 C C . GLN A 1 293 ? -17.778 11.103 5.662 1.00 84.81 293 GLN A C 1
ATOM 2255 O O . GLN A 1 293 ? -17.938 11.013 4.447 1.00 84.81 293 GLN A O 1
ATOM 2260 N N . ALA A 1 294 ? -17.778 10.032 6.460 1.00 86.06 294 ALA A N 1
ATOM 2261 C CA . ALA A 1 294 ? -18.008 8.668 5.995 1.00 86.06 294 ALA A CA 1
ATOM 2262 C C . ALA A 1 294 ? -19.510 8.355 5.901 1.00 86.06 294 ALA A C 1
ATOM 2264 O O . ALA A 1 294 ? -20.254 8.540 6.861 1.00 86.06 294 ALA A O 1
ATOM 2265 N N . GLY A 1 295 ? -19.967 7.835 4.758 1.00 85.12 295 GLY A N 1
ATOM 2266 C CA . GLY A 1 295 ? -21.386 7.522 4.556 1.00 85.12 295 GLY A CA 1
ATOM 2267 C C . GLY A 1 295 ? -21.802 6.119 5.006 1.00 85.12 295 GLY A C 1
ATOM 2268 O O . GLY A 1 295 ? -22.955 5.908 5.383 1.00 85.12 295 GLY A O 1
ATOM 2269 N N . LEU A 1 296 ? -20.903 5.131 4.959 1.00 90.94 296 LEU A N 1
ATOM 2270 C CA . LEU A 1 296 ? -21.229 3.750 5.326 1.00 90.94 296 LEU A CA 1
ATOM 2271 C C . LEU A 1 296 ? -20.016 3.004 5.885 1.00 90.94 296 LEU A C 1
ATOM 2273 O O . LEU A 1 296 ? -19.021 2.826 5.183 1.00 90.94 296 LEU A O 1
ATOM 2277 N N . PHE A 1 297 ? -20.170 2.465 7.093 1.00 93.31 297 PHE A N 1
ATOM 2278 C CA . PHE A 1 297 ? -19.292 1.449 7.667 1.00 93.31 297 PHE A CA 1
ATOM 2279 C C . PHE A 1 297 ? -19.934 0.072 7.503 1.00 93.31 297 PHE A C 1
ATOM 2281 O O . PHE A 1 297 ? -21.089 -0.141 7.886 1.00 93.31 297 PHE A O 1
ATOM 2288 N N . LYS A 1 298 ? -19.199 -0.884 6.935 1.00 94.12 298 LYS A N 1
ATOM 2289 C CA . LYS A 1 298 ? -19.681 -2.252 6.737 1.00 94.12 298 LYS A CA 1
ATOM 2290 C C . LYS A 1 298 ? -18.552 -3.257 6.866 1.00 94.12 298 LYS A C 1
ATOM 2292 O O . LYS A 1 298 ? -17.547 -3.143 6.182 1.00 94.12 298 LYS A O 1
ATOM 2297 N N . VAL A 1 299 ? -18.777 -4.320 7.625 1.00 93.56 299 VAL A N 1
ATOM 2298 C CA . VAL A 1 299 ? -17.895 -5.487 7.653 1.00 93.56 299 VAL A CA 1
ATOM 2299 C C . VAL A 1 299 ? -18.487 -6.589 6.785 1.00 93.56 299 VAL A C 1
ATOM 2301 O O . VAL A 1 299 ? -19.652 -6.968 6.938 1.00 93.56 299 VAL A O 1
ATOM 2304 N N . LYS A 1 300 ? -17.700 -7.101 5.840 1.00 91.19 300 LYS A N 1
ATOM 2305 C CA . LYS A 1 300 ? -18.088 -8.186 4.936 1.00 91.19 300 LYS A CA 1
ATOM 2306 C C . LYS A 1 300 ? -17.021 -9.274 4.974 1.00 91.19 300 LYS A C 1
ATOM 2308 O O . LYS A 1 300 ? -15.831 -8.987 4.925 1.00 91.19 300 LYS A O 1
ATOM 2313 N N . LYS A 1 301 ? -17.463 -10.529 5.028 1.00 89.81 301 LYS A N 1
ATOM 2314 C CA . LYS A 1 301 ? -16.579 -11.680 4.846 1.00 89.81 301 LYS A CA 1
ATOM 2315 C C . LYS A 1 301 ? -16.297 -11.870 3.355 1.00 89.81 301 LYS A C 1
ATOM 2317 O O . LYS A 1 301 ? -17.247 -11.905 2.568 1.00 89.81 301 LYS A O 1
ATOM 2322 N N . ILE A 1 302 ? -15.028 -11.971 2.976 1.00 87.12 302 ILE A N 1
ATOM 2323 C CA . ILE A 1 302 ? -14.592 -12.305 1.615 1.00 87.12 302 ILE A CA 1
ATOM 2324 C C . ILE A 1 302 ? -13.633 -13.487 1.732 1.00 87.12 302 ILE A C 1
ATOM 2326 O O . ILE A 1 302 ? -12.624 -13.402 2.427 1.00 87.12 302 ILE A O 1
ATOM 2330 N N . GLY A 1 303 ? -13.985 -14.611 1.103 1.00 84.38 303 GLY A N 1
ATOM 2331 C CA . GLY A 1 303 ? -13.307 -15.883 1.351 1.00 84.38 303 GLY A CA 1
ATOM 2332 C C . GLY A 1 303 ? -13.447 -16.294 2.819 1.00 84.38 303 GLY A C 1
ATOM 2333 O O . GLY A 1 303 ? -14.565 -16.383 3.339 1.00 84.38 303 GLY A O 1
ATOM 2334 N N . ASP A 1 304 ? -12.314 -16.488 3.489 1.00 84.81 304 ASP A N 1
ATOM 2335 C CA . ASP A 1 304 ? -12.248 -16.863 4.904 1.00 84.81 304 ASP A CA 1
ATOM 2336 C C . ASP A 1 304 ? -11.964 -15.693 5.856 1.00 84.81 304 ASP A C 1
ATOM 2338 O O . ASP A 1 304 ? -12.112 -15.849 7.069 1.00 84.81 304 ASP A O 1
ATOM 2342 N N . GLU A 1 305 ? -11.666 -14.507 5.324 1.00 89.19 305 GLU A N 1
ATOM 2343 C CA . GLU A 1 305 ? -11.284 -13.325 6.100 1.00 89.19 305 GLU A CA 1
ATOM 2344 C C . GLU A 1 305 ? -12.399 -12.268 6.149 1.00 89.19 305 GLU A C 1
ATOM 2346 O O . GLU A 1 305 ? -13.291 -12.207 5.294 1.00 89.19 305 GLU A O 1
ATOM 2351 N N . TYR A 1 306 ? -12.367 -11.427 7.186 1.00 91.12 306 TYR A N 1
ATOM 2352 C CA . TYR A 1 306 ? -13.296 -10.312 7.356 1.00 91.12 306 TYR A CA 1
ATOM 2353 C C . TYR A 1 306 ? -12.625 -9.000 6.975 1.00 91.12 306 TYR A C 1
ATOM 2355 O O . TYR A 1 306 ? -11.600 -8.619 7.537 1.00 91.12 306 TYR A O 1
ATOM 2363 N N . PHE A 1 307 ? -13.273 -8.284 6.066 1.00 92.12 307 PHE A N 1
ATOM 2364 C CA . PHE A 1 307 ? -12.843 -6.976 5.612 1.00 92.12 307 PHE A CA 1
ATOM 2365 C C . PHE A 1 307 ? -13.832 -5.920 6.080 1.00 92.12 307 PHE A C 1
ATOM 2367 O O . PHE A 1 307 ? -15.052 -6.076 5.958 1.00 92.12 307 PHE A O 1
ATOM 2374 N N . THR A 1 308 ? -13.288 -4.827 6.591 1.00 92.75 308 THR A N 1
ATOM 2375 C CA . THR A 1 308 ? -14.035 -3.631 6.943 1.00 92.75 308 THR A CA 1
ATOM 2376 C C . THR A 1 308 ? -13.954 -2.632 5.800 1.00 92.75 308 THR A C 1
ATOM 2378 O O . THR A 1 308 ? -12.876 -2.320 5.303 1.00 92.75 308 THR A O 1
ATOM 2381 N N . PHE A 1 309 ? -15.112 -2.128 5.399 1.00 91.81 309 PHE A N 1
ATOM 2382 C CA . PHE A 1 309 ? -15.303 -1.163 4.331 1.00 91.81 309 PHE A CA 1
ATOM 2383 C C . PHE A 1 309 ? -15.838 0.129 4.928 1.00 91.81 309 PHE A C 1
ATOM 2385 O O . PHE A 1 309 ? -16.890 0.129 5.573 1.00 91.81 309 PHE A O 1
ATOM 2392 N N . ILE A 1 310 ? -15.140 1.226 4.666 1.00 90.19 310 ILE A N 1
ATOM 2393 C CA . ILE A 1 310 ? -15.599 2.580 4.961 1.00 90.19 310 ILE A CA 1
ATOM 2394 C C . ILE A 1 310 ? -15.765 3.259 3.611 1.00 90.19 310 ILE A C 1
ATOM 2396 O O . ILE A 1 310 ? -14.787 3.505 2.918 1.00 90.19 310 ILE A O 1
ATOM 2400 N N . THR A 1 311 ? -17.015 3.459 3.195 1.00 86.06 311 THR A N 1
ATOM 2401 C CA . THR A 1 311 ? -17.374 3.868 1.825 1.00 86.06 311 THR A CA 1
ATOM 2402 C C . THR A 1 311 ? -18.243 5.118 1.822 1.00 86.06 311 THR A C 1
ATOM 2404 O O . THR A 1 311 ? -18.854 5.460 2.838 1.00 86.06 311 THR A O 1
ATOM 2407 N N . LYS A 1 312 ? -18.343 5.762 0.649 1.00 81.31 312 LYS A N 1
ATOM 2408 C CA . LYS A 1 312 ? -19.084 7.017 0.434 1.00 81.31 312 LYS A CA 1
ATOM 2409 C C . LYS A 1 312 ? -18.517 8.166 1.270 1.00 81.31 312 LYS A C 1
ATOM 2411 O O . LYS A 1 312 ? -19.272 8.902 1.902 1.00 81.31 312 LYS A O 1
ATOM 2416 N N . CYS A 1 313 ? -17.195 8.274 1.310 1.00 76.88 313 CYS A N 1
ATOM 2417 C CA . CYS A 1 313 ? -16.530 9.407 1.939 1.00 76.88 313 CYS A CA 1
ATOM 2418 C C . CYS A 1 313 ? -16.720 10.673 1.089 1.00 76.88 313 CYS A C 1
ATOM 2420 O O . CYS A 1 313 ? -16.703 10.584 -0.139 1.00 76.88 313 CYS A O 1
ATOM 2422 N N . GLN A 1 314 ? -16.919 11.839 1.719 1.00 69.81 314 GLN A N 1
ATOM 2423 C CA . GLN A 1 314 ? -17.051 13.107 0.981 1.00 69.81 314 GLN A CA 1
ATOM 2424 C C . GLN A 1 314 ? -15.771 13.476 0.223 1.00 69.81 314 GLN A C 1
ATOM 2426 O O . GLN A 1 314 ? -15.868 14.007 -0.883 1.00 69.81 314 GLN A O 1
ATOM 2431 N N . ASP A 1 315 ? -14.600 13.148 0.781 1.00 65.12 315 ASP A N 1
ATOM 2432 C CA . ASP A 1 315 ? -13.317 13.268 0.089 1.00 65.12 315 ASP A CA 1
ATOM 2433 C C . ASP A 1 315 ? -12.631 11.895 -0.055 1.00 65.12 315 ASP A C 1
ATOM 2435 O O . ASP A 1 315 ? -11.880 11.460 0.820 1.00 65.12 315 ASP A O 1
ATOM 2439 N N . PRO A 1 316 ? -12.895 11.158 -1.150 1.00 55.25 316 PRO A N 1
ATOM 2440 C CA . PRO A 1 316 ? -12.270 9.863 -1.406 1.00 55.25 316 PRO A CA 1
ATOM 2441 C C . PRO A 1 316 ? -10.838 9.987 -1.958 1.00 55.25 316 PRO A C 1
ATOM 2443 O O . PRO A 1 316 ? -10.274 8.985 -2.389 1.00 55.25 316 PRO A O 1
ATOM 2446 N N . LYS A 1 317 ? -10.250 11.195 -2.020 1.00 53.91 317 LYS A N 1
ATOM 2447 C CA . LYS A 1 317 ? -8.918 11.425 -2.617 1.00 53.91 317 LYS A CA 1
ATOM 2448 C C . LYS A 1 317 ? -7.739 11.023 -1.715 1.00 53.91 317 LYS A C 1
ATOM 2450 O O . LYS A 1 317 ? -6.600 11.092 -2.177 1.00 53.91 317 LYS A O 1
ATOM 2455 N N . ALA A 1 318 ? -8.032 10.632 -0.479 1.00 41.56 318 ALA A N 1
ATOM 2456 C CA . ALA A 1 318 ? -7.108 10.247 0.586 1.00 41.56 318 ALA A CA 1
ATOM 2457 C C . ALA A 1 318 ? -6.437 8.876 0.412 1.00 41.56 318 ALA A C 1
ATOM 2459 O O . ALA A 1 318 ? -7.125 7.928 -0.028 1.00 41.56 318 ALA A O 1
#

Radius of gyration: 28.43 Å; Cα contacts (8 Å, |Δi|>4): 431; chains: 1; bounding box: 64×40×89 Å

Organism: Scylla paramamosain (NCBI:txid85552)

pLDDT: mean 83.99, std 13.58, range [39.88, 95.62]

InterPro domains:
  IPR002194 Chaperonin TCP-1, conserved site [PS00750] (7-19)
  IPR002194 Chaperonin TCP-1, conserved site [PS00751] (28-44)
  IPR002194 Chaperonin TCP-1, conserved site [PS00995] (56-64)
  IPR002423 Chaperonin Cpn60/GroEL/TCP-1 family [PF00118] (2-108)
  IPR002423 Chaperonin Cpn60/GroEL/TCP-1 family [PF00118] (143-318)
  IPR017998 T-complex protein 1 [PR00304] (4-20)
  IPR017998 T-complex protein 1 [PR00304] (26-44)
  IPR017998 T-complex protein 1 [PR00304] (56-75)
  IPR017998 T-complex protein 1 [PTHR11353] (2-108)
  IPR027409 GroEL-like apical domain superfamily [G3DSA:3.50.7.10] (156-318)
  IPR027409 GroEL-like apical domain superfamily [SSF52029] (158-317)
  IPR027413 GroEL-like equatorial domain superfamily [G3DSA:1.10.560.10] (1-117)
  IPR027413 GroEL-like equatorial domain superfamily [SSF48592] (2-113)

Mean predicted aligned error: 10.04 Å

Nearest PDB structures (foldseek):
  7nvm-assembly1_G  TM=8.756E-01  e=5.091E-36  Homo sapiens
  4v94-assembly2_k  TM=8.968E-01  e=4.135E-33  Saccharomyces cerevisiae S288C
  7ylx-assembly1_G  TM=9.401E-01  e=7.050E-33  Saccharomyces cerevisiae
  4v8r-assembly1_AG  TM=8.884E-01  e=2.449E-32  Saccharomyces cerevisiae
  5gw5-assembly1_G  TM=6.758E-01  e=7.050E-33  Saccharomyces cerevisiae S288C